Protein AF-A0A9D7S9I9-F1 (afdb_monomer)

pLDDT: mean 82.86, std 17.04, range [36.44, 97.44]

Organism: NCBI:txid2981993

Foldseek 3Di:
DDPPQPDDDPVLLVVVLVVVCVVCVVVLVVLLCVLLVVQVVVQVVVVVVPDDRALPLEPVSLLVSLLVQLLVLLQQLLLLCVDPVSVVVVVPPSHHPVSSLVSSLCCSLPVSSVVSSVVSLVSQVVVLVVCVVVDVDNYDRYDDDPVVSVVSSVVSSVVSVQLNVQCVVPVDPSSVVSVVVVVVVVVVVVVVVVVVCCVVCVVQDDDPDRPPPVPPPPPVPPPVPPPDPDDPPDDDPPVPPPPPPDDD

Radius of gyration: 25.91 Å; Cα contacts (8 Å, |Δi|>4): 138; chains: 1; bounding box: 58×52×80 Å

Secondary structure (DSSP, 8-state):
----SSS--HHHHHHHHHHHHHHHHHHHHHHHHHHHHHHHHHHHHHHHTT------SSHHHHHHHHHHHHHHHHHHTTGGGTSHHHHHHHHTSSS-HHHHHHHHHHIIIIIHHHHHHHHHHHHHHHHHHHHHHH-SS-PPPPP--HHHHHHHHHHHHHHHHHHHHHHHH--TTHHHHHHHHHHHHHHHHHHHHHHHHHHHTTTT--TTS----------TTSGGG-S---------TTSGGGSSS---

Solvent-accessible surface area (backbone atoms only — not comparable to full-atom values): 14778 Å² total; per-residue (Å²): 136,81,89,67,70,78,69,89,51,73,69,61,42,53,55,50,37,54,50,51,51,67,64,46,50,62,64,48,53,54,51,50,51,50,52,54,51,54,54,49,51,58,52,52,52,40,67,72,65,74,51,86,84,68,74,71,68,32,61,66,50,49,53,52,51,50,49,53,51,40,48,54,48,22,22,51,70,37,46,56,62,59,42,72,70,48,31,50,57,62,66,67,46,98,63,37,71,66,50,58,50,51,40,54,48,46,41,50,53,46,52,48,52,54,52,48,51,55,52,47,54,55,47,44,55,54,50,51,51,53,45,43,74,76,38,95,59,84,74,75,80,69,74,78,61,65,71,59,51,53,54,47,50,55,55,46,38,58,59,30,48,57,38,36,54,34,8,69,77,33,38,76,63,17,58,63,55,45,50,51,49,52,53,52,52,52,52,51,51,53,53,52,49,55,52,51,52,51,65,75,40,46,91,64,45,70,76,94,47,85,61,82,68,86,72,81,74,83,64,93,78,65,78,84,71,78,82,72,86,73,85,80,89,78,80,74,82,79,71,64,72,79,74,77,80,82,77,134

Structure (mmCIF, N/CA/C/O backbone):
data_AF-A0A9D7S9I9-F1
#
_entry.id   AF-A0A9D7S9I9-F1
#
loop_
_atom_site.group_PDB
_atom_site.id
_atom_site.type_symbol
_atom_site.label_atom_id
_atom_site.label_alt_id
_atom_site.label_comp_id
_atom_site.label_asym_id
_atom_site.label_entity_id
_atom_site.label_seq_id
_atom_site.pdbx_PDB_ins_code
_atom_site.Cartn_x
_atom_site.Cartn_y
_atom_site.Cartn_z
_atom_site.occupancy
_atom_site.B_iso_or_equiv
_atom_site.auth_seq_id
_atom_site.auth_comp_id
_atom_site.auth_asym_id
_atom_site.auth_atom_id
_atom_site.pdbx_PDB_model_num
ATOM 1 N N . MET A 1 1 ? -21.804 13.429 35.437 1.00 47.12 1 MET A N 1
ATOM 2 C CA . MET A 1 1 ? -20.836 12.975 34.413 1.00 47.12 1 MET A CA 1
ATOM 3 C C . MET A 1 1 ? -21.414 13.327 33.053 1.00 47.12 1 MET A C 1
ATOM 5 O O . MET A 1 1 ? -22.449 12.788 32.696 1.00 47.12 1 MET A O 1
ATOM 9 N N . SER A 1 2 ? -20.863 14.333 32.376 1.00 43.91 2 SER A N 1
ATOM 10 C CA . SER A 1 2 ? -21.437 14.883 31.144 1.00 43.91 2 SER A CA 1
ATOM 11 C C . SER A 1 2 ? -21.194 13.958 29.944 1.00 43.91 2 SER A C 1
ATOM 13 O O . SER A 1 2 ? -20.089 13.455 29.750 1.00 43.91 2 SER A O 1
ATOM 15 N N . ASN A 1 3 ? -22.237 13.762 29.130 1.00 47.53 3 ASN A N 1
ATOM 16 C CA . ASN A 1 3 ? -22.271 13.009 27.866 1.00 47.53 3 ASN A CA 1
ATOM 17 C C . ASN A 1 3 ? -21.388 13.646 26.764 1.00 47.53 3 ASN A C 1
ATOM 19 O O . ASN A 1 3 ? -21.868 14.035 25.703 1.00 47.53 3 ASN A O 1
ATOM 23 N N . GLN A 1 4 ? -20.082 13.791 26.995 1.00 56.62 4 GLN A N 1
ATOM 24 C CA . GLN A 1 4 ? -19.141 14.378 26.025 1.00 56.62 4 GLN A CA 1
ATOM 25 C C . GLN A 1 4 ? -18.550 13.361 25.028 1.00 56.62 4 GLN A C 1
ATOM 27 O O . GLN A 1 4 ? -17.741 13.733 24.175 1.00 56.62 4 GLN A O 1
ATOM 32 N N . SER A 1 5 ? -18.929 12.083 25.115 1.00 57.81 5 SER A N 1
ATOM 33 C CA . SER A 1 5 ? -18.314 10.989 24.348 1.00 57.81 5 SER A CA 1
ATOM 34 C C . SER A 1 5 ? -18.802 10.851 22.899 1.00 57.81 5 SER A C 1
ATOM 36 O O . SER A 1 5 ? -18.215 10.072 22.152 1.00 57.81 5 SER A O 1
ATOM 38 N N . ILE A 1 6 ? -19.829 11.601 22.477 1.00 67.19 6 ILE A N 1
ATOM 39 C CA . ILE A 1 6 ? -20.474 11.394 21.164 1.00 67.19 6 ILE A CA 1
ATOM 40 C C . ILE A 1 6 ? -20.114 12.485 20.139 1.00 67.19 6 ILE A C 1
ATOM 42 O O . ILE A 1 6 ? -20.072 12.215 18.942 1.00 67.19 6 ILE A O 1
ATOM 46 N N . ILE A 1 7 ? -19.801 13.709 20.575 1.00 83.25 7 ILE A N 1
ATOM 47 C CA . ILE A 1 7 ? -19.589 14.838 19.656 1.00 83.25 7 ILE A CA 1
ATOM 48 C C . ILE A 1 7 ? -18.151 14.824 19.137 1.00 83.25 7 ILE A C 1
ATOM 50 O O . ILE A 1 7 ? -17.215 14.863 19.935 1.00 83.25 7 ILE A O 1
ATOM 54 N N . PHE A 1 8 ? -17.980 14.796 17.813 1.00 84.75 8 PHE A N 1
ATOM 55 C CA . PHE A 1 8 ? -16.682 14.901 17.144 1.00 84.75 8 PHE A CA 1
ATOM 56 C C . PHE A 1 8 ? -15.995 16.237 17.461 1.00 84.75 8 PHE A C 1
ATOM 58 O O . PHE A 1 8 ? -16.616 17.299 17.392 1.00 84.75 8 PHE A O 1
ATOM 65 N N . SER A 1 9 ? -14.700 16.200 17.782 1.00 90.69 9 SER A N 1
ATOM 66 C CA . SER A 1 9 ? -13.894 17.399 18.018 1.00 90.69 9 SER A CA 1
ATOM 67 C C . SER A 1 9 ? -12.595 17.368 17.222 1.00 90.69 9 SER A C 1
ATOM 69 O O . SER A 1 9 ? -11.691 16.578 17.504 1.00 90.69 9 SER A O 1
ATOM 71 N N . SER A 1 10 ? -12.443 18.318 16.297 1.00 90.25 10 SER A N 1
ATOM 72 C CA . SER A 1 10 ? -11.248 18.439 15.451 1.00 90.25 10 SER A CA 1
ATOM 73 C C . SER A 1 10 ? -9.953 18.602 16.258 1.00 90.25 10 SER A C 1
ATOM 75 O O . SER A 1 10 ? -8.910 18.082 15.868 1.00 90.25 10 SER A O 1
ATOM 77 N N . LYS A 1 11 ? -10.005 19.274 17.420 1.00 91.88 11 LYS A N 1
ATOM 78 C CA . LYS A 1 11 ? -8.832 19.451 18.296 1.00 91.88 11 LYS A CA 1
ATOM 79 C C . LYS A 1 11 ? -8.346 18.114 18.865 1.00 91.88 11 LYS A C 1
ATOM 81 O O . LYS A 1 11 ? -7.154 17.821 18.790 1.00 91.88 11 LYS A O 1
ATOM 86 N N . ARG A 1 12 ? -9.259 17.286 19.395 1.00 90.69 12 ARG A N 1
ATOM 87 C CA . ARG A 1 12 ? -8.920 15.951 19.927 1.00 90.69 12 ARG A CA 1
ATOM 88 C C . ARG A 1 12 ? -8.429 15.028 18.819 1.00 90.69 12 ARG A C 1
ATOM 90 O O . ARG A 1 12 ? -7.424 14.347 19.004 1.00 90.69 12 ARG A O 1
ATOM 97 N N . PHE A 1 13 ? -9.091 15.068 17.662 1.00 93.12 13 PHE A N 1
ATOM 98 C CA . PHE A 1 13 ? -8.689 14.311 16.481 1.00 93.12 13 PHE A CA 1
ATOM 99 C C . PHE A 1 13 ? -7.245 14.623 16.061 1.00 93.12 13 PHE A C 1
ATOM 101 O O . PHE A 1 13 ? -6.453 13.702 15.890 1.00 93.12 13 PHE A O 1
ATOM 108 N N . MET A 1 14 ? -6.861 15.901 15.978 1.00 94.25 14 MET A N 1
ATOM 109 C CA . MET A 1 14 ? -5.503 16.289 15.576 1.00 94.25 14 MET A CA 1
ATOM 110 C C . MET A 1 14 ? -4.435 15.864 16.597 1.00 94.25 14 MET A C 1
ATOM 112 O O . MET A 1 14 ? -3.350 15.416 16.218 1.00 94.25 14 MET A O 1
ATOM 116 N N . ILE A 1 15 ? -4.737 15.956 17.899 1.00 94.12 15 ILE A N 1
ATOM 117 C CA . ILE A 1 15 ? -3.847 15.466 18.968 1.00 94.12 15 ILE A CA 1
ATOM 118 C C . ILE A 1 15 ? -3.655 13.950 18.844 1.00 94.12 15 ILE A C 1
ATOM 120 O O . ILE A 1 15 ? -2.529 13.455 18.941 1.00 94.12 15 ILE A O 1
ATOM 124 N N . LEU A 1 16 ? -4.742 13.220 18.590 1.00 93.56 16 LEU A N 1
ATOM 125 C CA . LEU A 1 16 ? -4.709 11.776 18.408 1.00 93.56 16 LEU A CA 1
ATOM 126 C C . LEU A 1 16 ? -3.917 11.399 17.149 1.00 93.56 16 LEU A C 1
ATOM 128 O O . LEU A 1 16 ? -3.037 10.547 17.225 1.00 93.56 16 LEU A O 1
ATOM 132 N N . LEU A 1 17 ? -4.132 12.091 16.030 1.00 94.56 17 LEU A N 1
ATOM 133 C CA . LEU A 1 17 ? -3.389 11.888 14.786 1.00 94.56 17 LEU A CA 1
ATOM 134 C C . LEU A 1 17 ? -1.881 12.113 14.992 1.00 94.56 17 LEU A C 1
ATOM 136 O O . LEU A 1 17 ? -1.071 11.268 14.612 1.00 94.56 17 LEU A O 1
ATOM 140 N N . LYS A 1 18 ? -1.480 13.192 15.679 1.00 95.56 18 LYS A N 1
ATOM 141 C CA . LYS A 1 18 ? -0.067 13.458 16.011 1.00 95.56 18 LYS A CA 1
ATOM 142 C C . LYS A 1 18 ? 0.552 12.344 16.861 1.00 95.56 18 LYS A C 1
ATOM 144 O O . LYS A 1 18 ? 1.720 11.993 16.671 1.00 95.56 18 LYS A O 1
ATOM 149 N N . ARG A 1 19 ? -0.214 11.788 17.804 1.00 93.62 19 ARG A N 1
ATOM 150 C CA . ARG A 1 19 ? 0.210 10.647 18.624 1.00 93.62 19 ARG A CA 1
ATOM 151 C C . ARG A 1 19 ? 0.448 9.406 17.761 1.00 93.62 19 ARG A C 1
ATOM 153 O O . ARG A 1 19 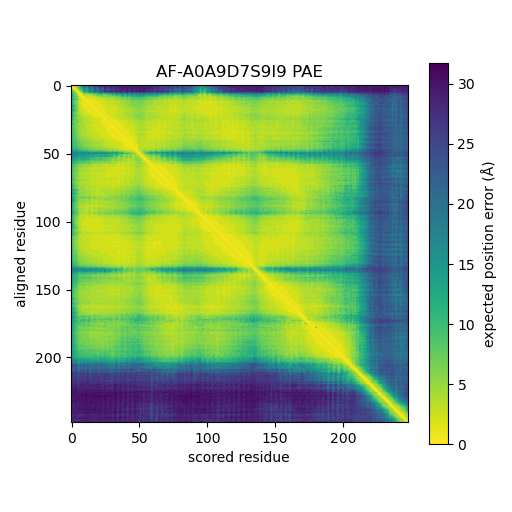? 1.504 8.792 17.884 1.00 93.62 19 ARG A O 1
ATOM 160 N N . GLU A 1 20 ? -0.490 9.075 16.877 1.00 92.94 20 GLU A N 1
ATOM 161 C CA . GLU A 1 20 ? -0.379 7.923 15.972 1.00 92.94 20 GLU A CA 1
ATOM 162 C C . GLU A 1 20 ? 0.812 8.070 15.006 1.00 92.94 20 GLU A C 1
ATOM 164 O O . GLU A 1 20 ? 1.580 7.124 14.846 1.00 92.94 20 GLU A O 1
ATOM 169 N N . ILE A 1 21 ? 1.054 9.263 14.443 1.00 94.31 21 ILE A N 1
ATOM 170 C CA . ILE A 1 21 ? 2.248 9.537 13.615 1.00 94.31 21 ILE A CA 1
ATOM 171 C C . ILE A 1 21 ? 3.531 9.268 14.405 1.00 94.31 21 ILE A C 1
ATOM 173 O O . ILE A 1 21 ? 4.459 8.621 13.916 1.00 94.31 21 ILE A O 1
ATOM 177 N N . ASN A 1 22 ? 3.595 9.753 15.646 1.00 94.12 22 ASN A N 1
ATOM 178 C CA . ASN A 1 22 ? 4.765 9.554 16.494 1.00 94.12 22 ASN A CA 1
ATOM 179 C C . ASN A 1 22 ? 5.019 8.084 16.826 1.00 94.12 22 ASN A C 1
ATOM 181 O O . ASN A 1 22 ? 6.178 7.707 17.005 1.00 94.12 22 ASN A O 1
ATOM 185 N N . HIS A 1 23 ? 3.967 7.274 16.896 1.00 90.75 23 HIS A N 1
ATOM 186 C CA . HIS A 1 23 ? 4.079 5.834 17.077 1.00 90.75 23 HIS A CA 1
ATOM 187 C C . HIS A 1 23 ? 4.509 5.134 15.775 1.00 90.75 23 HIS A C 1
ATOM 189 O O . HIS A 1 23 ? 5.391 4.278 15.791 1.00 90.75 23 HIS A O 1
ATOM 195 N N . ALA A 1 24 ? 3.963 5.557 14.630 1.00 91.00 24 ALA A N 1
ATOM 196 C CA . ALA A 1 24 ? 4.231 4.959 13.323 1.00 91.00 24 ALA A CA 1
ATOM 197 C C . ALA A 1 24 ? 5.627 5.279 12.756 1.00 91.00 24 ALA A C 1
ATOM 199 O O . ALA A 1 24 ? 6.170 4.474 12.004 1.00 91.00 24 ALA A O 1
ATOM 200 N N . LYS A 1 25 ? 6.250 6.410 13.120 1.00 92.62 25 LYS A N 1
ATOM 201 C CA . LYS A 1 25 ? 7.500 6.876 12.481 1.00 92.62 25 LYS A CA 1
ATOM 202 C C . LYS A 1 25 ? 8.667 5.884 12.552 1.00 92.62 25 LYS A C 1
ATOM 204 O O . LYS A 1 25 ? 9.382 5.720 11.574 1.00 92.62 25 LYS A O 1
ATOM 209 N N . ARG A 1 26 ? 8.876 5.217 13.694 1.00 92.38 26 ARG A N 1
ATOM 210 C CA . ARG A 1 26 ? 10.003 4.283 13.886 1.00 92.38 26 ARG A CA 1
ATOM 211 C C . ARG A 1 26 ? 9.876 3.030 13.016 1.00 92.38 26 ARG A C 1
ATOM 213 O O . ARG A 1 26 ? 10.782 2.804 12.218 1.00 92.38 26 ARG A O 1
ATOM 220 N N . PRO A 1 27 ? 8.787 2.239 13.115 1.00 91.06 27 PRO A N 1
ATOM 221 C CA . PRO A 1 27 ? 8.634 1.065 12.259 1.00 91.06 27 PRO A CA 1
ATOM 222 C C . PRO A 1 27 ? 8.613 1.453 10.779 1.00 91.06 27 PRO A C 1
ATOM 224 O O . PRO A 1 27 ? 9.096 0.702 9.937 1.00 91.06 27 PRO A O 1
ATOM 227 N N . PHE A 1 28 ? 8.099 2.640 10.460 1.00 91.38 28 PHE A N 1
ATOM 228 C CA . PHE A 1 28 ? 7.987 3.091 9.084 1.00 91.38 28 PHE A CA 1
ATOM 229 C C . PHE A 1 28 ? 9.346 3.425 8.461 1.00 91.38 28 PHE A C 1
ATOM 231 O O . PHE A 1 28 ? 9.599 3.056 7.318 1.00 91.38 28 PHE A O 1
ATOM 238 N N . LEU A 1 29 ? 10.265 4.022 9.226 1.00 92.94 29 LEU A N 1
ATOM 239 C CA . LEU A 1 29 ? 11.644 4.240 8.781 1.00 92.94 29 LEU A CA 1
ATOM 240 C C . LEU A 1 29 ? 12.382 2.923 8.507 1.00 92.94 29 LEU A C 1
ATOM 242 O O . LEU A 1 29 ? 13.083 2.822 7.502 1.00 92.94 29 LEU A O 1
ATOM 246 N N . TYR A 1 30 ? 12.198 1.902 9.351 1.00 94.19 30 TYR A N 1
ATOM 247 C CA . TYR A 1 30 ? 12.774 0.575 9.095 1.00 94.19 30 TYR A CA 1
ATOM 248 C C . TYR A 1 30 ? 12.195 -0.061 7.830 1.00 94.19 30 TYR A C 1
ATOM 250 O O . TYR A 1 30 ? 12.934 -0.652 7.047 1.00 94.19 30 TYR A O 1
ATOM 258 N N . ALA A 1 31 ? 10.891 0.102 7.602 1.00 92.69 31 ALA A N 1
ATOM 259 C CA . ALA A 1 31 ? 10.225 -0.417 6.416 1.00 92.69 31 ALA A CA 1
ATOM 260 C C . ALA A 1 31 ? 10.723 0.271 5.131 1.00 92.69 31 ALA A C 1
ATOM 262 O O . ALA A 1 31 ? 11.049 -0.413 4.162 1.00 92.69 31 ALA A O 1
ATOM 263 N N . ILE A 1 32 ? 10.862 1.603 5.138 1.00 93.69 32 ILE A N 1
ATOM 264 C CA . ILE A 1 32 ? 11.465 2.360 4.028 1.00 93.69 32 ILE A CA 1
ATOM 265 C C . ILE A 1 32 ? 12.899 1.887 3.767 1.00 93.69 32 ILE A C 1
ATOM 267 O O . ILE A 1 32 ? 13.243 1.585 2.625 1.00 93.69 32 ILE A O 1
ATOM 271 N N . GLY A 1 33 ? 13.722 1.789 4.816 1.00 94.94 33 GLY A N 1
ATOM 272 C CA . GLY A 1 33 ? 15.110 1.342 4.695 1.00 94.94 33 GLY A CA 1
ATOM 273 C C . GLY A 1 33 ? 15.224 -0.064 4.106 1.00 94.94 33 GLY A C 1
ATOM 274 O O . GLY A 1 33 ? 16.061 -0.296 3.239 1.00 94.94 33 GLY A O 1
ATOM 275 N N . GLY A 1 34 ? 14.341 -0.979 4.513 1.00 94.56 34 GLY A N 1
ATOM 276 C CA . GLY A 1 34 ? 14.272 -2.329 3.957 1.00 94.56 34 GLY A CA 1
ATOM 277 C C . GLY A 1 34 ? 13.917 -2.341 2.470 1.00 94.56 34 GLY A C 1
ATOM 278 O O . GLY A 1 34 ? 14.589 -3.011 1.689 1.00 94.56 34 GLY A O 1
ATOM 279 N N . VAL A 1 35 ? 12.907 -1.567 2.057 1.00 94.62 35 VAL A N 1
ATOM 280 C CA . VAL A 1 35 ? 12.494 -1.503 0.646 1.00 94.62 35 VAL A CA 1
ATOM 281 C C . VAL A 1 35 ? 13.578 -0.870 -0.226 1.00 94.62 35 VAL A C 1
ATOM 283 O O . VAL A 1 35 ? 13.944 -1.439 -1.252 1.00 94.62 35 VAL A O 1
ATOM 286 N N . PHE A 1 36 ? 14.140 0.268 0.184 1.00 95.31 36 PHE A N 1
ATOM 287 C CA . PHE A 1 36 ? 15.197 0.937 -0.581 1.00 95.31 36 PHE A CA 1
ATOM 288 C C . PHE A 1 36 ? 16.500 0.133 -0.602 1.00 95.31 36 PHE A C 1
ATOM 290 O O . PHE A 1 36 ? 17.178 0.107 -1.627 1.00 95.31 36 PHE A O 1
ATOM 297 N N . GLY A 1 37 ? 16.830 -0.565 0.487 1.00 94.44 37 GLY A N 1
ATOM 298 C CA . GLY A 1 37 ? 17.953 -1.501 0.526 1.00 94.44 37 GLY A CA 1
ATOM 299 C C . GLY A 1 37 ? 17.751 -2.698 -0.405 1.00 94.44 37 GLY A C 1
ATOM 300 O O . GLY A 1 37 ? 18.661 -3.077 -1.134 1.00 94.44 37 GLY A O 1
ATOM 301 N N . GLY A 1 38 ? 16.545 -3.268 -0.446 1.00 93.00 38 GLY A N 1
ATOM 302 C CA . GLY A 1 38 ? 16.220 -4.348 -1.381 1.00 93.00 38 GLY A CA 1
ATOM 303 C C . GLY A 1 38 ? 16.326 -3.908 -2.844 1.00 93.00 38 GLY A C 1
ATOM 304 O O . GLY A 1 38 ? 16.926 -4.606 -3.662 1.00 93.00 38 GLY A O 1
ATOM 305 N N . LEU A 1 39 ? 15.799 -2.723 -3.168 1.00 92.50 39 LEU A N 1
ATOM 306 C CA . LEU A 1 39 ? 15.878 -2.155 -4.516 1.00 92.50 39 LEU A CA 1
ATOM 307 C C . LEU A 1 39 ? 17.323 -1.839 -4.931 1.00 92.50 39 LEU A C 1
ATOM 309 O O . LEU A 1 39 ? 17.699 -2.129 -6.068 1.00 92.50 39 LEU A O 1
ATOM 313 N N . SER A 1 40 ? 18.150 -1.305 -4.024 1.00 92.00 40 SER A N 1
ATOM 314 C CA . SER A 1 40 ? 19.553 -1.002 -4.336 1.00 92.00 40 SER A CA 1
ATOM 315 C C . SER A 1 40 ? 20.367 -2.262 -4.616 1.00 92.00 40 SER A C 1
ATOM 317 O O . SER A 1 40 ? 21.158 -2.266 -5.558 1.00 92.00 40 SER A O 1
ATOM 319 N N . ILE A 1 41 ? 20.141 -3.347 -3.865 1.00 92.25 41 ILE A N 1
ATOM 320 C CA . ILE A 1 41 ? 20.780 -4.647 -4.121 1.00 92.25 41 ILE A CA 1
ATOM 321 C C . ILE A 1 41 ? 20.440 -5.137 -5.532 1.00 92.25 41 ILE A C 1
ATOM 323 O O . ILE A 1 41 ? 21.338 -5.565 -6.255 1.00 92.25 41 ILE A O 1
ATOM 327 N N . GLY A 1 42 ? 19.176 -5.022 -5.954 1.00 88.50 42 GLY A N 1
ATOM 328 C CA . GLY A 1 42 ? 18.751 -5.407 -7.303 1.00 88.50 42 GLY A CA 1
ATOM 329 C C . GLY A 1 42 ? 19.535 -4.687 -8.405 1.00 88.50 42 GLY A C 1
ATOM 330 O O . GLY A 1 42 ? 19.993 -5.324 -9.353 1.00 88.50 42 GLY A O 1
ATOM 331 N N . VAL A 1 43 ? 19.763 -3.379 -8.252 1.00 87.25 43 VAL A N 1
ATOM 332 C CA . VAL A 1 43 ? 20.557 -2.597 -9.216 1.00 87.25 43 VAL A CA 1
ATOM 333 C C . VAL A 1 43 ? 22.045 -2.943 -9.144 1.00 87.25 43 VAL A C 1
ATOM 335 O O . VAL A 1 43 ? 22.696 -3.063 -10.181 1.00 87.25 43 VAL A O 1
ATOM 338 N N . LEU A 1 44 ? 22.594 -3.151 -7.944 1.00 86.94 44 LEU A N 1
ATOM 339 C CA . LEU A 1 44 ? 23.993 -3.559 -7.778 1.00 86.94 44 LEU A CA 1
ATOM 340 C C . LEU A 1 44 ? 24.277 -4.893 -8.474 1.00 86.94 44 LEU A C 1
ATOM 342 O O . LEU A 1 44 ? 25.284 -5.017 -9.166 1.00 86.94 44 LEU A O 1
ATOM 346 N N . VAL A 1 45 ? 23.373 -5.868 -8.371 1.00 89.81 45 VAL A N 1
ATOM 347 C CA . VAL A 1 45 ? 23.504 -7.148 -9.086 1.00 89.81 45 VAL A CA 1
ATOM 348 C C . VAL A 1 45 ? 23.551 -6.934 -10.604 1.00 89.81 45 VAL A C 1
ATOM 350 O O . VAL A 1 45 ? 24.373 -7.553 -11.279 1.00 89.81 45 VAL A O 1
ATOM 353 N N . GLN A 1 46 ? 22.743 -6.019 -11.150 1.00 87.50 46 GLN A N 1
ATOM 354 C CA . GLN A 1 46 ? 22.778 -5.691 -12.584 1.00 87.50 46 GLN A CA 1
ATOM 355 C C . GLN A 1 46 ? 24.084 -5.014 -13.006 1.00 87.50 46 GLN A C 1
ATOM 357 O O . GLN A 1 46 ? 24.596 -5.297 -14.088 1.00 87.50 46 GLN A O 1
ATOM 362 N N . LEU A 1 47 ? 24.658 -4.174 -12.138 1.00 85.12 47 LEU A N 1
ATOM 363 C CA . LEU A 1 47 ? 25.972 -3.566 -12.361 1.00 85.12 47 LEU A CA 1
ATOM 364 C C . LEU A 1 47 ? 27.077 -4.620 -12.490 1.00 85.12 47 LEU A C 1
ATOM 366 O O . LEU A 1 47 ? 27.915 -4.502 -13.384 1.00 85.12 47 LEU A O 1
ATOM 370 N N . PHE A 1 48 ? 27.052 -5.670 -11.665 1.00 86.56 48 PHE A N 1
ATOM 371 C CA . PHE A 1 48 ? 28.034 -6.759 -11.737 1.00 86.56 48 PHE A CA 1
ATOM 372 C C . PHE A 1 48 ? 27.770 -7.760 -12.866 1.00 86.56 48 PHE A C 1
ATOM 374 O O . PHE A 1 48 ? 28.714 -8.332 -13.405 1.00 86.56 48 PHE A O 1
ATOM 381 N N . SER A 1 49 ? 26.511 -7.961 -13.259 1.00 87.06 49 SER A N 1
ATOM 382 C CA . SER A 1 49 ? 26.131 -8.962 -14.266 1.00 87.06 49 SER A CA 1
ATOM 383 C C . SER A 1 49 ? 26.518 -8.592 -15.709 1.00 87.06 49 SER A C 1
ATOM 385 O O . SER A 1 49 ? 26.220 -9.360 -16.623 1.00 87.06 49 SER A O 1
ATOM 387 N N . ASN A 1 50 ? 27.136 -7.425 -15.938 1.00 76.12 50 ASN A N 1
ATOM 388 C CA . ASN A 1 50 ? 27.446 -6.853 -17.257 1.00 76.12 50 ASN A CA 1
ATOM 389 C C . ASN A 1 50 ? 26.268 -6.886 -18.256 1.00 76.12 50 ASN A C 1
ATOM 391 O O . ASN A 1 50 ? 26.460 -6.867 -19.471 1.00 76.12 50 ASN A O 1
ATOM 395 N N . SER A 1 51 ? 25.037 -6.932 -17.747 1.00 76.56 51 SER A N 1
ATOM 396 C CA . SER A 1 51 ? 23.837 -6.800 -18.555 1.00 76.56 51 SER A CA 1
ATOM 397 C C . SER A 1 51 ? 23.635 -5.332 -18.942 1.00 76.56 51 SER A C 1
ATOM 399 O O . SER A 1 51 ? 24.240 -4.408 -18.376 1.00 76.56 51 SER A O 1
ATOM 401 N N . ASN A 1 52 ? 22.792 -5.100 -19.950 1.00 79.62 52 ASN A N 1
ATOM 402 C CA . ASN A 1 52 ? 22.339 -3.750 -20.262 1.00 79.62 52 ASN A CA 1
ATOM 403 C C . ASN A 1 52 ? 21.646 -3.186 -19.021 1.00 79.62 52 ASN A C 1
ATOM 405 O O . ASN A 1 52 ? 20.655 -3.746 -18.554 1.00 79.62 52 ASN A O 1
ATOM 409 N N . LEU A 1 53 ? 22.199 -2.102 -18.471 1.00 76.56 53 LEU A N 1
ATOM 410 C CA . LEU A 1 53 ? 21.622 -1.470 -17.297 1.00 76.56 53 LEU A CA 1
ATOM 411 C C . LEU A 1 53 ? 20.309 -0.821 -17.702 1.00 76.56 53 LEU A C 1
ATOM 413 O O . LEU A 1 53 ? 20.294 0.164 -18.439 1.00 76.56 53 LEU A O 1
ATOM 417 N N . HIS A 1 54 ? 19.217 -1.378 -17.205 1.00 79.56 54 HIS A N 1
ATOM 418 C CA . HIS A 1 54 ? 17.919 -0.742 -17.266 1.00 79.56 54 HIS A CA 1
ATOM 419 C C . HIS A 1 54 ? 17.645 -0.081 -15.918 1.00 79.56 54 HIS A C 1
ATOM 421 O O . HIS A 1 54 ? 17.962 -0.642 -14.869 1.00 79.56 54 HIS A O 1
ATOM 427 N N . ASN A 1 55 ? 17.041 1.106 -15.920 1.00 80.25 55 ASN A N 1
ATOM 428 C CA . ASN A 1 55 ? 16.644 1.739 -14.671 1.00 80.25 55 ASN A CA 1
ATOM 429 C C . ASN A 1 55 ? 15.478 0.947 -14.051 1.00 80.25 55 ASN A C 1
ATOM 431 O O . ASN A 1 55 ? 14.329 1.089 -14.465 1.00 80.25 55 ASN A O 1
ATOM 435 N N . THR A 1 56 ? 15.767 0.079 -13.080 1.00 83.81 56 THR A N 1
ATOM 436 C CA . THR A 1 56 ? 14.734 -0.674 -12.348 1.00 83.81 56 THR A CA 1
ATOM 437 C C . THR A 1 56 ? 13.993 0.167 -11.316 1.00 83.81 56 THR A C 1
ATOM 439 O O . THR A 1 56 ? 12.986 -0.282 -10.768 1.00 83.81 56 THR A O 1
ATOM 442 N N . ILE A 1 57 ? 14.470 1.379 -11.025 1.00 87.94 57 ILE A N 1
ATOM 443 C CA . ILE A 1 57 ? 13.820 2.327 -10.116 1.00 87.94 57 ILE A CA 1
ATOM 444 C C . ILE A 1 57 ? 12.876 3.201 -10.948 1.00 87.94 57 ILE A C 1
ATOM 446 O O . ILE A 1 57 ? 13.078 4.403 -11.124 1.00 87.94 57 ILE A O 1
ATOM 450 N N . ASN A 1 58 ? 11.872 2.546 -11.525 1.00 90.69 58 ASN A N 1
ATOM 451 C CA . ASN A 1 58 ? 10.874 3.116 -12.415 1.00 90.69 58 ASN A CA 1
ATOM 452 C C . ASN A 1 58 ? 9.497 3.223 -11.729 1.00 90.69 58 ASN A C 1
ATOM 454 O O . ASN A 1 58 ? 9.324 2.909 -10.550 1.00 90.69 58 ASN A O 1
ATOM 458 N N . ILE A 1 59 ? 8.492 3.674 -12.483 1.00 91.06 59 ILE A N 1
ATOM 459 C CA . ILE A 1 59 ? 7.114 3.780 -11.990 1.00 91.06 59 ILE A CA 1
ATOM 460 C C . ILE A 1 59 ? 6.550 2.425 -11.534 1.00 91.06 59 ILE A C 1
ATOM 462 O O . ILE A 1 59 ? 5.842 2.378 -10.532 1.00 91.06 59 ILE A O 1
ATOM 466 N N . ASP A 1 60 ? 6.909 1.321 -12.194 1.00 91.06 60 ASP A N 1
ATOM 467 C CA . ASP A 1 60 ? 6.393 -0.008 -11.850 1.00 91.06 60 ASP A CA 1
ATOM 468 C C . ASP A 1 60 ? 6.887 -0.464 -10.477 1.00 91.06 60 ASP A C 1
ATOM 470 O O . ASP A 1 60 ? 6.104 -0.947 -9.654 1.00 91.06 60 ASP A O 1
ATOM 474 N N . SER A 1 61 ? 8.176 -0.264 -10.179 1.00 92.81 61 SER A N 1
ATOM 475 C CA . SER A 1 61 ? 8.704 -0.607 -8.858 1.00 92.81 61 SER A CA 1
ATOM 476 C C . SER A 1 61 ? 8.221 0.355 -7.768 1.00 92.81 61 SER A C 1
ATOM 478 O O . SER A 1 61 ? 8.030 -0.082 -6.628 1.00 92.81 61 SER A O 1
ATOM 480 N N . LEU A 1 62 ? 7.919 1.620 -8.092 1.00 94.00 62 LEU A N 1
ATOM 481 C CA . LEU A 1 62 ? 7.189 2.526 -7.192 1.00 94.00 62 LEU A CA 1
ATOM 482 C C . LEU A 1 62 ? 5.795 1.974 -6.876 1.00 94.00 62 LEU A C 1
ATOM 484 O O . LEU A 1 62 ? 5.444 1.824 -5.707 1.00 94.00 62 LEU A O 1
ATOM 488 N N . VAL A 1 63 ? 5.012 1.641 -7.901 1.00 93.88 63 VAL A N 1
ATOM 489 C CA . VAL A 1 63 ? 3.643 1.125 -7.766 1.00 93.88 63 VAL A CA 1
ATOM 490 C C . VAL A 1 63 ? 3.626 -0.148 -6.922 1.00 93.88 63 VAL A C 1
ATOM 492 O O . VAL A 1 63 ? 2.885 -0.231 -5.941 1.00 93.88 63 VAL A O 1
ATOM 495 N N . MET A 1 64 ? 4.501 -1.106 -7.231 1.00 92.88 64 MET A N 1
ATOM 496 C CA . MET A 1 64 ? 4.600 -2.363 -6.488 1.00 92.88 64 MET A CA 1
ATOM 497 C C . MET A 1 64 ? 5.031 -2.151 -5.034 1.00 92.88 64 MET A C 1
ATOM 499 O O . MET A 1 64 ? 4.423 -2.714 -4.121 1.00 92.88 64 MET A O 1
ATOM 503 N N . SER A 1 65 ? 6.048 -1.320 -4.790 1.00 94.31 65 SER A N 1
ATOM 504 C CA . SER A 1 65 ? 6.536 -1.068 -3.429 1.00 94.31 65 SER A CA 1
ATOM 505 C C . SER A 1 65 ? 5.507 -0.342 -2.561 1.00 94.31 65 SER A C 1
ATOM 507 O O . SER A 1 65 ? 5.285 -0.744 -1.416 1.00 94.31 65 SER A O 1
ATOM 509 N N . VAL A 1 66 ? 4.822 0.667 -3.106 1.00 94.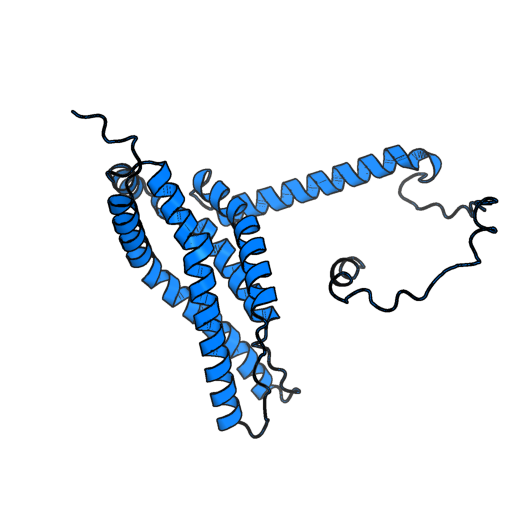75 66 VAL A N 1
ATOM 510 C CA . VAL A 1 66 ? 3.738 1.382 -2.418 1.00 94.75 66 VAL A CA 1
ATOM 511 C C . VAL A 1 66 ? 2.553 0.450 -2.153 1.00 94.75 66 VAL A C 1
ATOM 513 O O . VAL A 1 66 ? 1.981 0.499 -1.062 1.00 94.75 66 VAL A O 1
ATOM 516 N N . ALA A 1 67 ? 2.194 -0.421 -3.103 1.00 93.12 67 ALA A N 1
ATOM 517 C CA . ALA A 1 67 ? 1.109 -1.385 -2.926 1.00 93.12 67 ALA A CA 1
ATOM 518 C C . ALA A 1 67 ? 1.399 -2.361 -1.777 1.00 93.12 67 ALA A C 1
ATOM 520 O O . ALA A 1 67 ? 0.586 -2.495 -0.858 1.00 93.12 67 ALA A O 1
ATOM 521 N N . ILE A 1 68 ? 2.582 -2.984 -1.785 1.00 92.31 68 ILE A N 1
ATOM 522 C CA . ILE A 1 68 ? 3.015 -3.919 -0.736 1.00 92.31 68 ILE A CA 1
ATOM 523 C C . ILE A 1 68 ? 3.061 -3.208 0.620 1.00 92.31 68 ILE A C 1
ATOM 525 O O . ILE A 1 68 ? 2.488 -3.700 1.596 1.00 92.31 68 ILE A O 1
ATOM 529 N N . MET A 1 69 ? 3.683 -2.026 0.678 1.00 93.12 69 MET A N 1
ATOM 530 C CA . MET A 1 69 ? 3.762 -1.229 1.903 1.00 93.12 69 MET A CA 1
ATOM 531 C C . MET A 1 69 ? 2.368 -0.897 2.437 1.00 93.12 69 MET A C 1
ATOM 533 O O . MET A 1 69 ? 2.093 -1.081 3.621 1.00 93.12 69 MET A O 1
ATOM 537 N N . GLY A 1 70 ? 1.470 -0.461 1.558 1.00 92.38 70 GLY A N 1
ATOM 538 C CA . GLY A 1 70 ? 0.099 -0.108 1.892 1.00 92.38 70 GLY A CA 1
ATOM 539 C C . GLY A 1 70 ? -0.703 -1.263 2.489 1.00 92.38 70 GLY A C 1
ATOM 540 O O . GLY A 1 70 ? -1.364 -1.095 3.515 1.00 92.38 70 GLY A O 1
ATOM 541 N N . ILE A 1 71 ? -0.615 -2.449 1.883 1.00 91.50 71 ILE A N 1
ATOM 542 C CA . ILE A 1 71 ? -1.301 -3.660 2.359 1.00 91.50 71 ILE A CA 1
ATOM 543 C C . ILE A 1 71 ? -0.769 -4.085 3.733 1.00 91.50 71 ILE A C 1
ATOM 545 O O . ILE A 1 71 ? -1.553 -4.351 4.655 1.00 91.50 71 ILE A O 1
ATOM 549 N N . ILE A 1 72 ? 0.558 -4.115 3.893 1.00 91.56 72 ILE A N 1
ATOM 550 C CA . ILE A 1 72 ? 1.207 -4.473 5.160 1.00 91.56 72 ILE A CA 1
ATOM 551 C C . ILE A 1 72 ? 0.796 -3.482 6.254 1.00 91.56 72 ILE A C 1
ATOM 553 O O . ILE A 1 72 ? 0.362 -3.895 7.332 1.00 91.56 72 ILE A O 1
ATOM 557 N N . TRP A 1 73 ? 0.855 -2.179 5.972 1.00 92.94 73 TRP A N 1
ATOM 558 C CA . TRP A 1 73 ? 0.541 -1.152 6.964 1.00 92.94 73 TRP A CA 1
ATOM 559 C C . TRP A 1 73 ? -0.929 -1.151 7.374 1.00 92.94 73 TRP A C 1
ATOM 561 O O . TRP A 1 73 ? -1.254 -1.075 8.564 1.00 92.94 73 TRP A O 1
ATOM 571 N N . SER A 1 74 ? -1.825 -1.308 6.400 1.00 92.38 74 SER A N 1
ATOM 572 C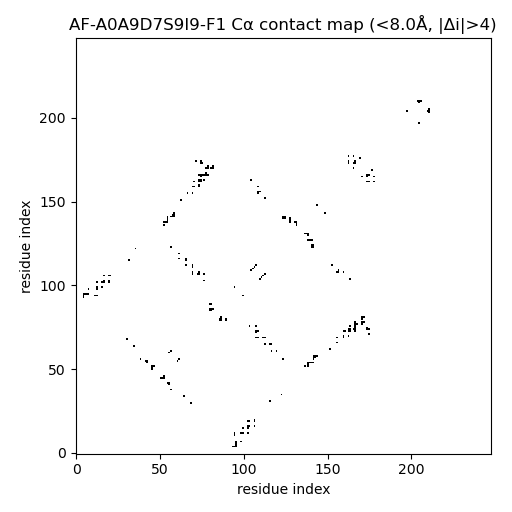 CA . SER A 1 74 ? -3.262 -1.439 6.646 1.00 92.38 74 SER A CA 1
ATOM 573 C C . SER A 1 74 ? -3.576 -2.612 7.578 1.00 92.38 74 SER A C 1
ATOM 575 O O . SER A 1 74 ? -4.377 -2.501 8.511 1.00 92.38 74 SER A O 1
ATOM 577 N N . SER A 1 75 ? -2.838 -3.707 7.430 1.00 90.31 75 SER A N 1
ATOM 578 C CA . SER A 1 75 ? -3.046 -4.904 8.238 1.00 90.31 75 SER A CA 1
ATOM 579 C C . SER A 1 75 ? -2.469 -4.816 9.658 1.00 90.31 75 SER A C 1
ATOM 581 O O . SER A 1 75 ? -2.969 -5.479 10.565 1.00 90.31 75 SER A O 1
ATOM 583 N N . ILE A 1 76 ? -1.432 -4.000 9.880 1.00 90.75 76 ILE A N 1
ATOM 584 C CA . ILE A 1 76 ? -0.787 -3.818 11.198 1.00 90.75 76 ILE A CA 1
ATOM 585 C C . ILE A 1 76 ? -1.441 -2.678 12.004 1.00 90.75 76 ILE A C 1
ATOM 587 O O . ILE A 1 76 ? -1.188 -2.522 13.202 1.00 90.75 76 ILE A O 1
ATOM 591 N N . SER A 1 77 ? -2.342 -1.910 11.387 1.00 91.06 77 SER A N 1
ATOM 592 C CA . SER A 1 77 ? -2.942 -0.698 11.964 1.00 91.06 77 SER A CA 1
ATOM 593 C C . SER A 1 77 ? -3.611 -0.902 13.326 1.00 91.06 77 SER A C 1
ATOM 595 O O . SER A 1 77 ? -3.557 -0.009 14.175 1.00 91.06 77 SER A O 1
ATOM 597 N N . PHE A 1 78 ? -4.182 -2.087 13.564 1.00 91.25 78 PHE A N 1
ATOM 598 C CA . PHE A 1 78 ? -4.839 -2.465 14.821 1.00 91.25 78 PHE A CA 1
ATOM 599 C C . PHE A 1 78 ? -4.071 -3.521 15.630 1.00 91.25 78 PHE A C 1
ATOM 601 O O . PHE A 1 78 ? -4.648 -4.207 16.475 1.00 91.25 78 PHE A O 1
ATOM 608 N N . SER A 1 79 ? -2.755 -3.627 15.432 1.00 89.06 79 SER A N 1
ATOM 609 C CA . SER A 1 79 ? -1.896 -4.538 16.207 1.00 89.06 79 SER A CA 1
ATOM 610 C C . SER A 1 79 ? -1.931 -4.277 17.721 1.00 89.06 79 SER A C 1
ATOM 612 O O . SER A 1 79 ? -1.790 -5.207 18.511 1.00 89.06 79 SER A O 1
ATOM 614 N N . GLU A 1 80 ? -2.222 -3.045 18.146 1.00 88.88 80 GLU A N 1
ATOM 615 C CA . GLU A 1 80 ? -2.423 -2.685 19.559 1.00 88.88 80 GLU A CA 1
ATOM 616 C C . GLU A 1 80 ? -3.592 -3.439 20.219 1.00 88.88 80 GLU A C 1
ATOM 618 O O . GLU A 1 80 ? -3.587 -3.638 21.433 1.00 88.88 80 GLU A O 1
ATOM 623 N N . LEU A 1 81 ? -4.585 -3.891 19.442 1.00 90.06 81 LEU A N 1
ATOM 624 C CA . LEU A 1 81 ? -5.740 -4.631 19.963 1.00 90.06 81 LEU A CA 1
ATOM 625 C C . LEU A 1 81 ? -5.433 -6.107 20.248 1.00 90.06 81 LEU A C 1
ATOM 627 O O . LEU A 1 81 ? -6.272 -6.794 20.833 1.00 90.06 81 LEU A O 1
ATOM 631 N N . ILE A 1 82 ? -4.257 -6.596 19.842 1.00 90.62 82 ILE A N 1
ATOM 632 C CA . ILE A 1 82 ? -3.841 -7.988 20.047 1.00 90.62 82 ILE A CA 1
ATOM 633 C C . ILE A 1 82 ? -3.558 -8.250 21.532 1.00 90.62 82 ILE A C 1
ATOM 635 O O . ILE A 1 82 ? -3.980 -9.275 22.065 1.00 90.62 82 ILE A O 1
ATOM 639 N N . ASN A 1 83 ? -2.866 -7.326 22.205 1.00 92.25 83 ASN A N 1
ATOM 640 C CA . ASN A 1 83 ? -2.455 -7.498 23.597 1.00 92.25 83 ASN A CA 1
ATOM 641 C C . ASN A 1 83 ? -3.510 -6.931 24.557 1.00 92.25 83 ASN A C 1
ATOM 643 O O . ASN A 1 83 ? -3.928 -5.785 24.381 1.00 92.25 83 ASN A O 1
ATOM 647 N N . PRO A 1 84 ? -3.907 -7.656 25.620 1.00 90.31 84 PRO A N 1
ATOM 648 C CA . PRO A 1 84 ? -4.955 -7.196 26.533 1.00 90.31 84 PRO A CA 1
ATOM 649 C C . PRO A 1 84 ? -4.582 -5.891 27.256 1.00 90.31 84 PRO A C 1
ATOM 651 O O . PRO A 1 84 ? -5.430 -5.012 27.397 1.00 90.31 84 PRO A O 1
ATOM 654 N N . ALA A 1 85 ? -3.310 -5.720 27.636 1.00 92.00 85 ALA A N 1
ATOM 655 C CA . ALA A 1 85 ? -2.818 -4.500 28.278 1.00 92.00 85 ALA A CA 1
ATOM 656 C C . ALA A 1 85 ? -2.886 -3.279 27.339 1.00 92.00 85 ALA A C 1
ATOM 658 O O . ALA A 1 85 ? -3.454 -2.245 27.691 1.00 92.00 85 ALA A O 1
ATOM 659 N N 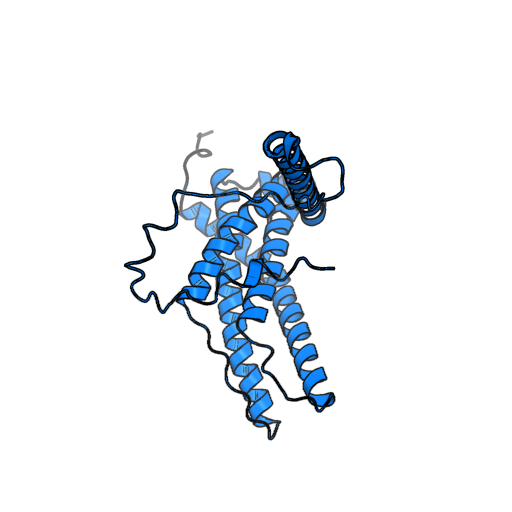. SER A 1 86 ? -2.375 -3.413 26.109 1.00 89.88 86 SER A N 1
ATOM 660 C CA . SER A 1 86 ? -2.432 -2.357 25.087 1.00 89.88 86 SER A CA 1
ATOM 661 C C . SER A 1 86 ? -3.870 -2.048 24.669 1.00 89.88 86 SER A C 1
ATOM 663 O O . SER A 1 86 ? -4.222 -0.887 24.477 1.00 89.88 86 SER A O 1
ATOM 665 N N . LYS A 1 87 ? -4.737 -3.064 24.616 1.00 91.06 87 LYS A N 1
ATOM 666 C CA . LYS A 1 87 ? -6.168 -2.908 24.344 1.00 91.06 87 LYS A CA 1
ATOM 667 C C . LYS A 1 87 ? -6.863 -2.067 25.414 1.00 91.06 87 LYS A C 1
ATOM 669 O O . LYS A 1 87 ? -7.631 -1.176 25.064 1.00 91.06 87 LYS A O 1
ATOM 674 N N . GLN A 1 88 ? -6.590 -2.303 26.699 1.00 92.69 88 GLN A N 1
ATOM 675 C CA . GLN A 1 88 ? -7.144 -1.478 27.780 1.00 92.69 88 GLN A CA 1
ATOM 676 C C . GLN A 1 88 ? -6.681 -0.023 27.669 1.00 92.69 88 GLN A C 1
ATOM 678 O O . GLN A 1 88 ? -7.509 0.884 27.746 1.00 92.69 88 GLN A O 1
ATOM 683 N N . GLN A 1 89 ? -5.394 0.206 27.391 1.00 92.00 89 GLN A N 1
ATOM 684 C CA . GLN A 1 89 ? -4.866 1.552 27.147 1.00 92.00 89 GLN A CA 1
ATOM 685 C C . GLN A 1 89 ? -5.533 2.216 25.934 1.00 92.00 89 GLN A C 1
ATOM 687 O O . GLN A 1 89 ? -5.910 3.385 26.007 1.00 92.00 89 GLN A O 1
ATOM 692 N N . TYR A 1 90 ? -5.735 1.470 24.843 1.00 89.94 90 TYR A N 1
ATOM 693 C CA . TYR A 1 90 ? -6.389 1.957 23.629 1.00 89.94 90 TYR A CA 1
ATOM 694 C C . TYR A 1 90 ? -7.865 2.336 23.862 1.00 89.94 90 TYR A C 1
ATOM 696 O O . TYR A 1 90 ? -8.366 3.348 23.353 1.00 89.94 90 TYR A O 1
ATOM 704 N N . LEU A 1 91 ? -8.578 1.547 24.664 1.00 88.69 91 LEU A N 1
ATOM 705 C CA . LEU A 1 91 ? -9.970 1.814 25.028 1.00 88.69 91 LEU A CA 1
ATOM 706 C C . LEU A 1 91 ? -10.097 2.982 26.013 1.00 88.69 91 LEU A C 1
ATOM 708 O O . LEU A 1 91 ? -11.023 3.774 25.866 1.00 88.69 91 LEU A O 1
ATOM 712 N N . ALA A 1 92 ? -9.134 3.148 26.923 1.00 91.19 92 ALA A N 1
ATOM 713 C CA . ALA A 1 92 ? -9.101 4.234 27.904 1.00 91.19 92 ALA A CA 1
ATOM 714 C C . ALA A 1 92 ? -8.835 5.624 27.298 1.00 91.19 92 ALA A C 1
ATOM 716 O O . ALA A 1 92 ? -8.994 6.633 27.985 1.00 91.19 92 ALA A O 1
ATOM 717 N N . LEU A 1 93 ? -8.446 5.712 26.019 1.00 89.69 93 LEU A N 1
ATOM 718 C CA . LEU A 1 93 ? -8.285 7.008 25.365 1.00 89.69 93 LEU A CA 1
ATOM 719 C C . LEU A 1 93 ? -9.610 7.776 25.301 1.00 89.69 93 LEU A C 1
ATOM 721 O O . LEU A 1 93 ? -10.574 7.227 24.751 1.00 89.69 93 LEU A O 1
ATOM 725 N N . PRO A 1 94 ? -9.631 9.050 25.749 1.00 87.06 94 PRO A N 1
ATOM 726 C CA . PRO A 1 94 ? -10.811 9.912 25.760 1.00 87.06 94 PRO A CA 1
ATOM 727 C C . PRO A 1 94 ? -11.103 10.461 24.354 1.00 87.06 94 PRO A C 1
ATOM 729 O O . PRO A 1 94 ? -11.048 11.664 24.101 1.00 87.06 94 PRO A O 1
ATOM 732 N N . ALA A 1 95 ? -11.370 9.556 23.417 1.00 87.62 95 ALA A N 1
ATOM 733 C CA . ALA A 1 95 ? -11.733 9.851 22.039 1.00 87.62 95 ALA A CA 1
ATOM 734 C C . ALA A 1 95 ? -12.887 8.946 21.611 1.00 87.62 95 ALA A C 1
ATOM 736 O O . ALA A 1 95 ? -12.989 7.797 22.059 1.00 87.62 95 ALA A O 1
ATOM 737 N N . SER A 1 96 ? -13.737 9.463 20.729 1.00 89.56 96 SER A N 1
ATOM 738 C CA . SER A 1 96 ? -14.834 8.681 20.159 1.00 89.56 96 SER A CA 1
ATOM 739 C C . SER A 1 96 ? -14.288 7.523 19.312 1.00 89.56 96 SER A C 1
ATOM 741 O O . SER A 1 96 ? -13.192 7.604 18.751 1.00 89.56 96 SER A O 1
ATOM 743 N N . THR A 1 97 ? -15.047 6.433 19.195 1.00 89.25 97 THR A N 1
ATOM 744 C CA . THR A 1 97 ? -14.689 5.289 18.338 1.00 89.25 97 THR A CA 1
ATOM 745 C C . THR A 1 97 ? -14.497 5.716 16.883 1.00 89.25 97 THR A C 1
ATOM 747 O O . THR A 1 97 ? -13.553 5.269 16.235 1.00 89.25 97 THR A O 1
ATOM 750 N N . LEU A 1 98 ? -15.325 6.647 16.399 1.00 89.12 98 LEU A N 1
ATOM 751 C CA . LEU A 1 98 ? -15.224 7.199 15.048 1.00 89.12 98 LEU A CA 1
ATOM 752 C C . LEU A 1 98 ? -13.927 7.993 14.847 1.00 89.12 98 LEU A C 1
ATOM 754 O O . LEU A 1 98 ? -13.238 7.794 13.852 1.00 89.12 98 LEU A O 1
ATOM 758 N N . GLU A 1 99 ? -13.552 8.837 15.815 1.00 91.31 99 GLU A N 1
ATOM 759 C CA . GLU A 1 99 ? -12.299 9.610 15.776 1.00 91.31 99 GLU A CA 1
ATOM 760 C C . GLU A 1 99 ? -11.079 8.680 15.703 1.00 91.31 99 GLU A C 1
ATOM 762 O O . GLU A 1 99 ? -10.167 8.927 14.914 1.00 91.31 99 GLU A O 1
ATOM 767 N N . LYS A 1 100 ? -11.094 7.590 16.483 1.00 91.94 100 LYS A N 1
ATOM 768 C CA . LYS A 1 100 ? -10.035 6.568 16.531 1.00 91.94 100 LYS A CA 1
ATOM 769 C C . LYS A 1 100 ? -9.890 5.789 15.218 1.00 91.94 100 LYS A C 1
ATOM 771 O O . LYS A 1 100 ? -8.772 5.477 14.804 1.00 91.94 100 LYS A O 1
ATOM 776 N N . ILE A 1 101 ? -11.007 5.451 14.573 1.00 92.25 101 ILE A N 1
ATOM 777 C CA . ILE A 1 101 ? -11.004 4.737 13.288 1.00 92.25 101 ILE A CA 1
ATOM 778 C C . ILE A 1 101 ? -10.535 5.676 12.175 1.00 92.25 101 ILE A C 1
ATOM 780 O O . ILE A 1 101 ? -9.631 5.327 11.416 1.00 92.25 101 ILE A O 1
ATOM 784 N N . LEU A 1 102 ? -11.098 6.884 12.112 1.00 92.38 102 LEU A N 1
ATOM 785 C CA . LEU A 1 102 ? -10.810 7.856 11.059 1.00 92.38 102 LEU A CA 1
ATOM 786 C C . LEU A 1 102 ? -9.355 8.338 11.115 1.00 92.38 102 LEU A C 1
ATOM 788 O O . LEU A 1 102 ? -8.733 8.537 10.074 1.00 92.38 102 LEU A O 1
ATOM 792 N N . SER A 1 103 ? -8.771 8.452 12.312 1.00 93.62 103 SER A N 1
ATOM 793 C CA . SER A 1 103 ? -7.362 8.823 12.463 1.00 93.62 103 SER A CA 1
ATOM 794 C C . SER A 1 103 ? -6.427 7.748 11.919 1.00 93.62 103 SER A C 1
ATOM 796 O O . SER A 1 103 ? -5.477 8.071 11.207 1.00 93.62 103 SER A O 1
ATOM 798 N N . LYS A 1 104 ? -6.694 6.468 12.222 1.00 93.38 104 LYS A N 1
ATOM 799 C CA . LYS A 1 104 ? -5.884 5.357 11.709 1.00 93.38 104 LYS A CA 1
ATOM 800 C C . LYS A 1 104 ? -6.065 5.217 10.199 1.00 93.38 104 LYS A C 1
ATOM 802 O O . LYS A 1 104 ? -5.071 5.098 9.489 1.00 93.38 104 LYS A O 1
ATOM 807 N N . TRP A 1 105 ? -7.297 5.327 9.703 1.00 93.81 105 TRP A N 1
ATOM 808 C CA . TRP A 1 105 ? -7.580 5.286 8.268 1.00 93.81 105 TRP A CA 1
ATOM 809 C C . TRP A 1 105 ? -6.871 6.412 7.502 1.00 93.81 105 TRP A C 1
ATOM 811 O O . TRP A 1 105 ? -6.210 6.144 6.505 1.00 93.81 105 TRP A O 1
ATOM 821 N N . SER A 1 106 ? -6.921 7.654 7.996 1.00 93.44 106 SER A N 1
ATOM 822 C CA . SER A 1 106 ? -6.256 8.797 7.353 1.00 93.44 106 SER A CA 1
ATOM 823 C C . SER A 1 106 ? -4.732 8.621 7.286 1.00 93.44 106 SER A C 1
ATOM 825 O O . SER A 1 106 ? -4.113 8.915 6.261 1.00 93.44 106 SER A O 1
ATOM 827 N N . ILE A 1 107 ? -4.114 8.073 8.336 1.00 93.75 107 ILE A N 1
ATOM 828 C CA . ILE A 1 107 ? -2.668 7.809 8.344 1.00 93.75 107 ILE A CA 1
ATOM 829 C C . ILE A 1 107 ? -2.296 6.731 7.325 1.00 93.75 107 ILE A C 1
ATOM 831 O O . ILE A 1 107 ? -1.368 6.925 6.543 1.00 93.75 107 ILE A O 1
ATOM 835 N N . VAL A 1 108 ? -3.023 5.616 7.318 1.00 93.56 108 VAL A N 1
ATOM 836 C CA . VAL A 1 108 ? -2.738 4.459 6.455 1.00 93.56 108 VAL A CA 1
ATOM 837 C C . VAL A 1 108 ? -3.022 4.765 4.993 1.00 93.56 108 VAL A C 1
ATOM 839 O O . VAL A 1 108 ? -2.210 4.437 4.136 1.00 93.56 108 VAL A O 1
ATOM 842 N N . SER A 1 109 ? -4.165 5.392 4.717 1.00 92.12 109 SER A N 1
ATOM 843 C CA . SER A 1 109 ? -4.656 5.577 3.355 1.00 92.12 109 SER A CA 1
ATOM 844 C C . SER A 1 109 ? -4.076 6.796 2.654 1.00 92.12 109 SER A C 1
ATOM 846 O O . SER A 1 109 ? -4.048 6.814 1.427 1.00 92.12 109 SER A O 1
ATOM 848 N N . ILE A 1 110 ? -3.673 7.827 3.399 1.00 91.94 110 ILE A N 1
ATOM 849 C CA . ILE A 1 110 ? -3.281 9.114 2.815 1.00 91.94 110 ILE A CA 1
ATOM 850 C C . ILE A 1 110 ? -1.844 9.442 3.201 1.00 91.94 110 ILE A C 1
ATOM 852 O O . ILE A 1 110 ? -0.977 9.542 2.335 1.00 91.94 110 ILE A O 1
ATOM 856 N N . LEU A 1 111 ? -1.572 9.584 4.500 1.00 93.19 111 LEU A N 1
ATOM 857 C CA . LEU A 1 111 ? -0.294 10.122 4.969 1.00 93.19 111 LEU A CA 1
ATOM 858 C C . LEU A 1 111 ? 0.894 9.233 4.571 1.00 93.19 111 LEU A C 1
ATOM 860 O O . LEU A 1 111 ? 1.904 9.729 4.075 1.00 93.19 111 LEU A O 1
ATOM 864 N N . ILE A 1 112 ? 0.766 7.923 4.781 1.00 93.25 112 ILE A N 1
ATOM 865 C CA . ILE A 1 112 ? 1.840 6.956 4.543 1.00 93.25 112 ILE A CA 1
ATOM 866 C C . ILE A 1 112 ? 2.159 6.786 3.052 1.00 93.25 112 ILE A C 1
ATOM 868 O O . ILE A 1 112 ? 3.334 6.925 2.708 1.00 93.25 112 ILE A O 1
ATOM 872 N N . PRO A 1 113 ? 1.181 6.549 2.152 1.00 93.69 113 PRO A N 1
ATOM 873 C CA . PRO A 1 113 ? 1.445 6.455 0.720 1.00 93.69 113 PRO A CA 1
ATOM 874 C C . PRO A 1 113 ? 2.072 7.730 0.158 1.00 93.69 113 PRO A C 1
ATOM 876 O O . PRO A 1 113 ? 3.074 7.646 -0.547 1.00 93.69 113 PRO A O 1
ATOM 879 N N . ILE A 1 114 ? 1.545 8.908 0.517 1.00 93.69 114 ILE A N 1
ATOM 880 C CA . ILE A 1 114 ? 2.080 10.190 0.038 1.00 93.69 114 ILE A CA 1
ATOM 881 C C . ILE A 1 114 ? 3.528 10.368 0.492 1.00 93.69 114 ILE A C 1
ATOM 883 O O . ILE A 1 114 ? 4.398 10.662 -0.326 1.00 93.69 114 ILE A O 1
ATOM 887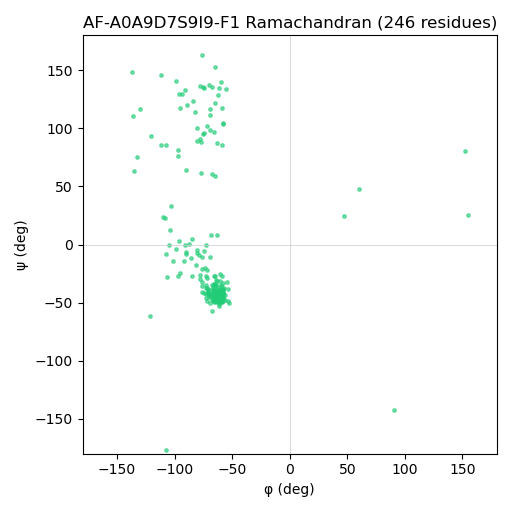 N N . PHE A 1 115 ? 3.807 10.158 1.781 1.00 94.88 115 PHE A N 1
ATOM 888 C CA . PHE A 1 115 ? 5.166 10.293 2.293 1.00 94.88 115 PHE A CA 1
ATOM 889 C C . PHE A 1 115 ? 6.120 9.286 1.637 1.00 94.88 115 PHE A C 1
ATOM 891 O O . PHE A 1 115 ? 7.228 9.654 1.251 1.00 94.88 115 PHE A O 1
ATOM 898 N N . PHE A 1 116 ? 5.693 8.032 1.464 1.00 95.69 116 PHE A N 1
ATOM 899 C CA . PHE A 1 116 ? 6.507 7.009 0.812 1.00 95.69 116 PHE A CA 1
ATOM 900 C C . PHE A 1 116 ? 6.825 7.373 -0.642 1.00 95.69 116 PHE A C 1
ATOM 902 O O . PHE A 1 116 ? 7.974 7.241 -1.053 1.00 95.69 116 PHE A O 1
ATOM 909 N N . ILE A 1 117 ? 5.849 7.879 -1.403 1.00 95.12 117 ILE A N 1
ATOM 910 C CA . ILE A 1 117 ? 6.044 8.324 -2.792 1.00 95.12 117 ILE A CA 1
ATOM 911 C C . ILE A 1 117 ? 7.069 9.457 -2.857 1.00 95.12 117 ILE A C 1
ATOM 913 O O . ILE A 1 117 ? 7.993 9.396 -3.664 1.00 95.12 117 ILE A O 1
ATOM 917 N N . VAL A 1 118 ? 6.961 10.458 -1.978 1.00 95.31 118 VAL A N 1
ATOM 918 C CA . VAL A 1 118 ? 7.936 11.559 -1.913 1.00 95.31 118 VAL A CA 1
ATOM 919 C C . VAL A 1 118 ? 9.340 11.028 -1.610 1.00 95.31 118 VAL A C 1
ATOM 921 O O . VAL A 1 118 ? 10.292 11.374 -2.311 1.00 95.31 118 VAL A O 1
ATOM 924 N N . CYS A 1 119 ? 9.480 10.146 -0.616 1.00 96.19 119 CYS A N 1
ATOM 925 C CA . CYS A 1 119 ? 10.762 9.513 -0.300 1.00 96.19 119 CYS A CA 1
ATOM 926 C C . CYS A 1 119 ? 11.307 8.679 -1.462 1.00 96.19 119 CYS A C 1
ATOM 928 O O . CYS A 1 119 ? 12.508 8.721 -1.716 1.00 96.19 119 CYS A O 1
ATOM 930 N N . TYR A 1 120 ? 10.448 7.943 -2.166 1.00 95.88 120 TYR A N 1
ATOM 931 C CA . TYR A 1 120 ? 10.838 7.116 -3.303 1.00 95.88 120 TYR A CA 1
ATOM 932 C C . TYR A 1 120 ? 11.347 7.979 -4.460 1.00 95.88 120 TYR A C 1
ATOM 934 O O . TYR A 1 120 ? 12.381 7.668 -5.044 1.00 95.88 120 TYR A O 1
ATOM 942 N N . ILE A 1 121 ? 10.662 9.082 -4.776 1.00 94.88 121 ILE A N 1
ATOM 943 C CA . ILE A 1 121 ? 11.085 10.006 -5.835 1.00 94.88 121 ILE A CA 1
ATOM 944 C C . ILE A 1 121 ? 12.460 10.594 -5.493 1.00 94.88 121 ILE A C 1
ATOM 946 O O . ILE A 1 121 ? 13.374 10.530 -6.315 1.00 94.88 121 ILE A O 1
ATOM 950 N N . LEU A 1 122 ? 12.641 11.095 -4.263 1.00 95.94 122 LEU A N 1
ATOM 951 C CA . LEU A 1 122 ? 13.936 11.607 -3.794 1.00 95.94 122 LEU A CA 1
ATOM 952 C C . LEU A 1 122 ? 15.037 10.541 -3.875 1.00 95.94 122 LEU A C 1
ATOM 954 O O . LEU A 1 122 ? 16.139 10.827 -4.341 1.00 95.94 122 LEU A O 1
ATOM 958 N N . TYR A 1 123 ? 14.726 9.313 -3.461 1.00 95.81 123 TYR A N 1
ATOM 959 C CA . TYR A 1 123 ? 15.631 8.173 -3.555 1.00 95.81 123 TYR A CA 1
ATOM 960 C C . TYR A 1 123 ? 16.000 7.856 -5.010 1.00 95.81 123 TYR A C 1
ATOM 962 O O . TYR A 1 123 ? 17.182 7.721 -5.306 1.00 95.81 123 TYR A O 1
ATOM 970 N N . SER A 1 124 ? 15.031 7.808 -5.928 1.00 94.69 124 SER A N 1
ATOM 971 C CA . SER A 1 124 ? 15.256 7.528 -7.352 1.00 94.69 124 SER A CA 1
ATOM 972 C C . SER A 1 124 ? 16.201 8.549 -7.992 1.00 94.69 124 SER A C 1
ATOM 974 O O . SER A 1 124 ? 17.169 8.164 -8.657 1.00 94.69 124 SER A O 1
ATOM 976 N N . TYR A 1 125 ? 15.997 9.844 -7.724 1.00 93.81 125 TYR A N 1
ATOM 977 C CA . TYR A 1 125 ? 16.890 10.901 -8.211 1.00 93.81 125 TYR A CA 1
ATOM 978 C C . TYR A 1 125 ? 18.291 10.811 -7.604 1.00 93.81 125 TYR A C 1
ATOM 980 O O . TYR A 1 125 ? 19.278 10.841 -8.344 1.00 93.81 125 TYR A O 1
ATOM 988 N N . ALA A 1 126 ? 18.390 10.674 -6.278 1.00 94.38 126 ALA A N 1
ATOM 989 C CA . ALA A 1 126 ? 19.674 10.589 -5.585 1.00 94.38 126 ALA A CA 1
ATOM 990 C C . ALA A 1 126 ? 20.476 9.357 -6.026 1.00 94.38 126 ALA A C 1
ATOM 992 O O . ALA A 1 126 ? 21.674 9.446 -6.281 1.00 94.38 126 ALA A O 1
ATOM 993 N N . PHE A 1 127 ? 19.813 8.213 -6.166 1.00 92.19 127 PHE A N 1
ATOM 994 C CA . PHE A 1 127 ? 20.451 6.960 -6.542 1.00 92.19 127 PHE A CA 1
ATOM 995 C C . PHE A 1 127 ? 20.898 6.957 -8.008 1.00 92.19 127 PHE A C 1
ATOM 997 O O . PHE A 1 127 ? 22.031 6.575 -8.296 1.00 92.19 127 PHE A O 1
ATOM 1004 N N . THR A 1 128 ? 20.065 7.463 -8.925 1.00 91.56 128 THR A N 1
ATOM 1005 C CA . THR A 1 128 ? 20.450 7.630 -10.340 1.00 91.56 128 THR A CA 1
ATOM 1006 C C . THR A 1 128 ? 21.643 8.579 -10.473 1.00 91.56 128 THR A C 1
ATOM 1008 O O . THR A 1 128 ? 22.568 8.302 -11.232 1.00 91.56 128 THR A O 1
ATOM 1011 N N . PHE A 1 129 ? 21.671 9.666 -9.691 1.00 92.44 129 PHE A N 1
ATOM 1012 C CA . PHE A 1 129 ? 22.809 10.586 -9.648 1.00 92.44 129 PHE A CA 1
ATOM 1013 C C . PHE A 1 129 ? 24.099 9.895 -9.184 1.00 92.44 129 PHE A C 1
ATOM 1015 O O . PHE A 1 129 ? 25.130 10.031 -9.837 1.00 92.44 129 PHE A O 1
ATOM 1022 N N . VAL A 1 130 ? 24.041 9.112 -8.101 1.00 91.81 130 VAL A N 1
ATOM 1023 C CA . VAL A 1 130 ? 25.204 8.364 -7.595 1.00 91.81 130 VAL A CA 1
ATOM 1024 C C . VAL A 1 130 ? 25.706 7.348 -8.624 1.00 91.81 130 VAL A C 1
ATOM 1026 O O . VAL A 1 130 ? 26.914 7.255 -8.834 1.00 91.81 130 VAL A O 1
ATOM 1029 N N . ILE A 1 131 ? 24.816 6.619 -9.305 1.00 89.75 131 ILE A N 1
ATOM 1030 C CA . ILE A 1 131 ? 25.238 5.658 -10.336 1.00 89.75 131 ILE A CA 1
ATOM 1031 C C . ILE A 1 131 ? 25.875 6.366 -11.527 1.00 89.75 131 ILE A C 1
ATOM 1033 O O . ILE A 1 131 ? 26.939 5.940 -11.958 1.00 89.75 131 ILE A O 1
ATOM 1037 N N . ASN A 1 132 ? 25.277 7.445 -12.031 1.00 90.00 132 ASN A N 1
ATOM 1038 C CA . ASN A 1 132 ? 25.843 8.194 -13.156 1.00 90.00 132 ASN A CA 1
ATOM 1039 C C . ASN A 1 132 ? 27.188 8.852 -12.800 1.00 90.00 132 ASN A C 1
ATOM 1041 O O . ASN A 1 132 ? 28.014 9.065 -13.678 1.00 90.00 132 ASN A O 1
ATOM 1045 N N . ALA A 1 133 ? 27.426 9.165 -11.521 1.00 90.62 133 ALA A N 1
ATOM 1046 C CA . ALA A 1 133 ? 28.714 9.674 -11.055 1.00 90.62 133 ALA A CA 1
ATOM 1047 C C . ALA A 1 133 ? 29.794 8.580 -10.946 1.00 90.62 133 ALA A C 1
ATOM 1049 O O . ALA A 1 133 ? 30.974 8.863 -11.134 1.00 90.62 133 ALA A O 1
ATOM 1050 N N . LEU A 1 134 ? 29.406 7.342 -10.619 1.00 87.44 134 LEU A N 1
ATOM 1051 C CA . LEU A 1 134 ? 30.331 6.218 -10.415 1.00 87.44 134 LEU A CA 1
ATOM 1052 C C . LEU A 1 134 ? 30.523 5.344 -11.662 1.00 87.44 134 LEU A C 1
ATOM 1054 O O . LEU A 1 134 ? 31.530 4.648 -11.778 1.00 87.44 134 LEU A O 1
ATOM 1058 N N . SER A 1 135 ? 29.555 5.339 -12.575 1.00 80.94 135 SER A N 1
ATOM 1059 C CA . SER A 1 135 ? 29.538 4.514 -13.779 1.00 80.94 135 SER A CA 1
ATOM 1060 C C . SER A 1 135 ? 29.688 5.377 -15.025 1.00 80.94 135 SER A C 1
ATOM 1062 O O . SER A 1 135 ? 29.152 6.473 -15.110 1.00 80.94 135 SER A O 1
ATOM 1064 N N . THR A 1 136 ? 30.357 4.848 -16.047 1.00 79.25 136 THR A N 1
ATOM 1065 C CA . THR A 1 136 ? 30.431 5.476 -17.378 1.00 79.25 136 THR A CA 1
ATOM 1066 C C . THR A 1 136 ? 29.128 5.342 -18.173 1.00 79.25 136 THR A C 1
ATOM 1068 O O . THR A 1 136 ? 29.009 5.881 -19.273 1.00 79.25 136 THR A O 1
ATOM 1071 N N . LYS A 1 137 ? 28.146 4.604 -17.639 1.00 75.50 137 LYS A N 1
ATOM 1072 C CA . LYS A 1 137 ? 26.834 4.391 -18.250 1.00 75.50 137 LYS A CA 1
ATOM 1073 C C . LYS A 1 137 ? 25.876 5.501 -17.798 1.00 75.50 137 LYS A C 1
ATOM 1075 O O . LYS A 1 137 ? 25.591 5.626 -16.613 1.00 75.50 137 LYS A O 1
ATOM 1080 N N . ASN A 1 138 ? 25.347 6.265 -18.754 1.00 81.69 138 ASN A N 1
ATOM 1081 C CA . ASN A 1 138 ? 24.352 7.309 -18.499 1.00 81.69 138 ASN A CA 1
ATOM 1082 C C . ASN A 1 138 ? 22.955 6.694 -18.349 1.00 81.69 138 ASN A C 1
ATOM 1084 O O . ASN A 1 138 ? 22.295 6.392 -19.346 1.00 81.69 138 ASN A O 1
ATOM 1088 N N . LEU A 1 139 ? 22.492 6.519 -17.113 1.00 85.44 139 LEU A N 1
ATOM 1089 C CA . LEU A 1 139 ? 21.110 6.146 -16.832 1.00 85.44 139 LEU A CA 1
ATOM 1090 C C . LEU A 1 139 ? 20.186 7.353 -16.966 1.00 85.44 139 LEU A C 1
ATOM 1092 O O . LEU A 1 139 ? 20.467 8.444 -16.462 1.00 85.44 139 LEU A O 1
ATOM 1096 N N . THR A 1 140 ? 19.042 7.132 -17.604 1.00 88.56 140 THR A N 1
ATOM 1097 C CA . THR A 1 140 ? 17.966 8.116 -17.685 1.00 88.56 140 THR A CA 1
ATOM 1098 C C . THR A 1 140 ? 17.228 8.210 -16.354 1.00 88.56 140 THR A C 1
ATOM 1100 O O . THR A 1 140 ? 16.842 7.194 -15.766 1.00 88.56 140 THR A O 1
ATOM 1103 N N . TYR A 1 141 ? 16.978 9.440 -15.908 1.00 88.31 141 TYR A N 1
ATOM 1104 C CA . TYR A 1 141 ? 16.136 9.707 -14.746 1.00 88.31 141 TYR A CA 1
ATOM 1105 C C . TYR A 1 141 ? 14.720 9.169 -14.959 1.00 88.31 141 TYR A C 1
ATOM 1107 O O . TYR A 1 141 ? 14.157 9.281 -16.049 1.00 88.31 141 TYR A O 1
ATOM 1115 N N . ALA A 1 142 ? 14.143 8.596 -13.905 1.00 89.50 142 ALA A N 1
ATOM 1116 C CA . ALA A 1 142 ? 12.775 8.109 -13.942 1.00 89.50 142 ALA A CA 1
ATOM 1117 C C . ALA A 1 142 ? 11.785 9.276 -14.073 1.00 89.50 142 ALA A C 1
ATOM 1119 O O . ALA A 1 142 ? 11.899 10.296 -13.388 1.00 89.50 142 ALA A O 1
ATOM 1120 N N . TYR A 1 143 ? 10.806 9.109 -14.960 1.00 89.56 143 TYR A N 1
ATOM 1121 C CA . TYR A 1 143 ? 9.701 10.042 -15.134 1.00 89.56 143 TYR A CA 1
ATOM 1122 C C . TYR A 1 143 ? 8.485 9.568 -14.334 1.00 89.56 143 TYR A C 1
ATOM 1124 O O . TYR A 1 143 ? 8.069 8.415 -14.443 1.00 89.56 143 TYR A O 1
ATOM 1132 N N . PHE A 1 144 ? 7.912 10.472 -13.539 1.00 91.12 144 PHE A N 1
ATOM 1133 C CA . PHE A 1 144 ? 6.803 10.192 -12.630 1.00 91.12 144 PHE A CA 1
ATOM 1134 C C . PHE A 1 144 ? 5.592 11.074 -12.979 1.00 91.12 144 PHE A C 1
ATOM 1136 O O . PHE A 1 144 ? 5.510 12.214 -12.512 1.00 91.12 144 PHE A O 1
ATOM 1143 N N . PRO A 1 145 ? 4.647 10.588 -13.803 1.00 92.12 145 PRO A N 1
ATOM 1144 C CA . PRO A 1 145 ? 3.452 11.349 -14.151 1.00 92.12 145 PRO A CA 1
ATOM 1145 C C . PRO A 1 145 ? 2.513 11.485 -12.943 1.00 92.12 145 PRO A C 1
ATOM 1147 O O . PRO A 1 145 ? 1.958 10.506 -12.443 1.00 92.12 145 PRO A O 1
ATOM 1150 N N . ILE A 1 146 ? 2.294 12.723 -12.485 1.00 91.38 146 ILE A N 1
ATOM 1151 C CA . ILE A 1 146 ? 1.476 13.028 -11.293 1.00 91.38 146 ILE A CA 1
ATOM 1152 C C . ILE A 1 146 ? 0.046 12.488 -11.439 1.00 91.38 146 ILE A C 1
ATOM 1154 O O . ILE A 1 146 ? -0.509 11.947 -10.485 1.00 91.38 146 ILE A O 1
ATOM 1158 N N . ASN A 1 147 ? -0.542 12.587 -12.635 1.00 93.31 147 ASN A N 1
ATOM 1159 C CA . ASN A 1 147 ? -1.914 12.137 -12.885 1.00 93.31 147 ASN A CA 1
ATOM 1160 C C . ASN A 1 147 ? -2.090 10.630 -12.647 1.00 93.31 147 ASN A C 1
ATOM 1162 O O . ASN A 1 147 ? -3.100 10.216 -12.076 1.00 93.31 147 ASN A O 1
ATOM 1166 N N . ASP A 1 148 ? -1.107 9.818 -13.035 1.00 91.44 148 ASP A N 1
ATOM 1167 C CA . ASP A 1 148 ? -1.174 8.367 -12.854 1.00 91.44 148 ASP A CA 1
ATOM 1168 C C . ASP A 1 148 ? -0.918 7.987 -11.397 1.00 91.44 148 ASP A C 1
ATOM 1170 O O . ASP A 1 148 ? -1.598 7.116 -10.856 1.00 91.44 148 ASP A O 1
ATOM 1174 N N . ILE A 1 149 ? -0.025 8.716 -10.720 1.00 91.62 149 ILE A N 1
ATOM 1175 C CA . ILE A 1 149 ? 0.218 8.556 -9.282 1.00 91.62 149 ILE A CA 1
ATOM 1176 C C . ILE A 1 149 ? -1.055 8.841 -8.480 1.00 91.62 149 ILE A C 1
ATOM 1178 O O . ILE A 1 149 ? -1.403 8.071 -7.587 1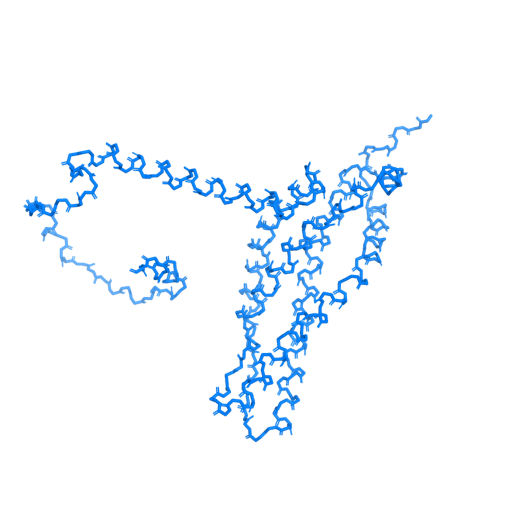.00 91.62 149 ILE A O 1
ATOM 1182 N N . VAL A 1 150 ? -1.784 9.912 -8.801 1.00 91.88 150 VAL A N 1
ATOM 1183 C CA . VAL A 1 150 ? -3.034 10.256 -8.102 1.00 91.88 150 VAL A CA 1
ATOM 1184 C C . VAL A 1 150 ? -4.103 9.181 -8.319 1.00 91.88 150 VAL A C 1
ATOM 1186 O O . VAL A 1 150 ? -4.721 8.737 -7.348 1.00 91.88 150 VAL A O 1
ATOM 1189 N N . LYS A 1 151 ? -4.291 8.711 -9.562 1.00 93.19 151 LYS A N 1
ATOM 1190 C CA . LYS A 1 151 ? -5.210 7.597 -9.866 1.00 93.19 151 LYS A CA 1
ATOM 1191 C C . LYS A 1 151 ? -4.827 6.333 -9.098 1.00 93.19 151 LYS A C 1
ATOM 1193 O O . LYS A 1 151 ? -5.695 5.665 -8.536 1.00 93.19 151 LYS A O 1
ATOM 1198 N N . PHE A 1 152 ? -3.532 6.037 -9.032 1.00 91.75 152 PHE A N 1
ATOM 1199 C CA . PHE A 1 152 ? -3.016 4.891 -8.301 1.00 91.75 152 PHE A CA 1
ATOM 1200 C C . PHE A 1 152 ? -3.264 5.003 -6.791 1.00 91.75 152 PHE A C 1
ATOM 1202 O O . PHE A 1 152 ? -3.765 4.050 -6.201 1.00 91.75 152 PHE A O 1
ATOM 1209 N N . ILE A 1 153 ? -3.008 6.158 -6.165 1.00 91.31 153 ILE A N 1
ATOM 1210 C CA . ILE A 1 153 ? -3.300 6.382 -4.736 1.00 91.31 153 ILE A CA 1
ATOM 1211 C C . ILE A 1 153 ? -4.791 6.165 -4.447 1.00 91.31 153 ILE A C 1
ATOM 1213 O O . ILE A 1 153 ? -5.137 5.536 -3.447 1.00 91.31 153 ILE A O 1
ATOM 1217 N N . LEU A 1 154 ? -5.678 6.649 -5.321 1.00 91.94 154 LEU A N 1
ATOM 1218 C CA . LEU A 1 154 ? -7.121 6.477 -5.153 1.00 91.94 154 LEU A CA 1
ATOM 1219 C C . LEU A 1 154 ? -7.533 5.001 -5.270 1.00 91.94 154 LEU A C 1
ATOM 1221 O O . LEU A 1 154 ? -8.249 4.494 -4.405 1.00 91.94 154 LEU A O 1
ATOM 1225 N N . SER A 1 155 ? -7.019 4.284 -6.274 1.00 92.19 155 SER A N 1
ATOM 1226 C CA . SER A 1 155 ? -7.227 2.835 -6.408 1.00 92.19 155 SER A CA 1
ATOM 1227 C C . SER A 1 155 ? -6.675 2.062 -5.207 1.00 92.19 155 SER A C 1
ATOM 1229 O O . SER A 1 155 ? -7.287 1.104 -4.731 1.00 92.19 155 SER A O 1
ATOM 1231 N N . LEU A 1 156 ? -5.521 2.479 -4.691 1.00 92.56 156 LEU A N 1
ATOM 1232 C CA . LEU A 1 156 ? -4.884 1.863 -3.538 1.00 92.56 156 LEU A CA 1
ATOM 1233 C C . LEU A 1 156 ? -5.688 2.103 -2.258 1.00 92.56 156 LEU A C 1
ATOM 1235 O O . LEU A 1 156 ? -5.820 1.182 -1.459 1.00 92.56 156 LEU A O 1
ATOM 1239 N N . SER A 1 157 ? -6.260 3.294 -2.071 1.00 91.00 157 SER A N 1
ATOM 1240 C CA . SER A 1 157 ? -7.139 3.602 -0.936 1.00 91.00 157 SER A CA 1
ATOM 1241 C C . SER A 1 157 ? -8.348 2.660 -0.887 1.00 91.00 157 SER A C 1
ATOM 1243 O O . SER A 1 157 ? -8.693 2.142 0.180 1.00 91.00 157 SER A O 1
ATOM 1245 N N . LEU A 1 158 ? -8.934 2.351 -2.052 1.00 91.69 158 LEU A N 1
ATOM 1246 C CA . LEU A 1 158 ? -10.015 1.370 -2.162 1.00 91.69 158 LEU A CA 1
ATOM 1247 C C . LEU A 1 158 ? -9.539 -0.036 -1.785 1.00 91.69 158 LEU A C 1
ATOM 1249 O O . LEU A 1 158 ? -10.155 -0.677 -0.935 1.00 91.69 158 LEU A O 1
ATOM 1253 N N . ALA A 1 159 ? -8.416 -0.500 -2.339 1.00 90.00 159 ALA A N 1
ATOM 1254 C CA . ALA A 1 159 ? -7.872 -1.821 -2.017 1.00 90.00 159 ALA A CA 1
ATOM 1255 C C . ALA A 1 159 ? -7.501 -1.955 -0.526 1.00 90.00 159 ALA A C 1
ATOM 1257 O O . ALA A 1 159 ? -7.804 -2.961 0.118 1.00 90.00 159 ALA A O 1
ATOM 1258 N N . GLN A 1 160 ? -6.895 -0.919 0.057 1.00 92.31 160 GLN A N 1
ATOM 1259 C CA . GLN A 1 160 ? -6.498 -0.887 1.464 1.00 92.31 160 GLN A CA 1
ATOM 1260 C C . GLN A 1 160 ? -7.688 -0.921 2.423 1.00 92.31 160 GLN A C 1
ATOM 1262 O O . GLN A 1 160 ? -7.521 -1.415 3.540 1.00 92.31 160 GLN A O 1
ATOM 1267 N N . SER A 1 161 ? -8.866 -0.436 2.013 1.00 92.31 161 SER A N 1
ATOM 1268 C CA . SER A 1 161 ? -10.070 -0.432 2.852 1.00 92.31 161 SER A CA 1
ATOM 1269 C C . SER A 1 161 ? -10.491 -1.844 3.286 1.00 92.31 161 SER A C 1
ATOM 1271 O O . SER A 1 161 ? -10.879 -2.040 4.437 1.00 92.31 161 SER A O 1
ATOM 1273 N N . ILE A 1 162 ? -10.314 -2.844 2.414 1.00 91.06 162 ILE A N 1
ATOM 1274 C CA . ILE A 1 162 ? -10.636 -4.252 2.691 1.00 91.06 162 ILE A CA 1
ATOM 1275 C C . ILE A 1 162 ? -9.688 -4.811 3.760 1.00 91.06 162 ILE A C 1
ATOM 1277 O O . ILE A 1 162 ? -10.124 -5.413 4.742 1.00 91.06 162 ILE A O 1
ATOM 1281 N N . PHE A 1 163 ? -8.383 -4.564 3.609 1.00 91.88 163 PHE A N 1
ATOM 1282 C CA . PHE A 1 163 ? -7.376 -4.980 4.592 1.00 91.88 163 PHE A CA 1
ATOM 1283 C C . PHE A 1 163 ? -7.535 -4.251 5.928 1.00 91.88 163 PHE A C 1
ATOM 1285 O O . PHE A 1 163 ? -7.331 -4.848 6.985 1.00 91.88 163 PHE A O 1
ATOM 1292 N N . PHE A 1 164 ? -7.964 -2.990 5.884 1.00 93.38 164 PHE A N 1
ATOM 1293 C CA . PHE A 1 164 ? -8.213 -2.177 7.067 1.00 93.38 164 PHE A CA 1
ATOM 1294 C C . PHE A 1 164 ? -9.437 -2.687 7.835 1.00 93.38 164 PHE A C 1
ATOM 1296 O O . PHE A 1 164 ? -9.392 -2.837 9.052 1.00 93.38 164 PHE A O 1
ATOM 1303 N N . ALA A 1 165 ? -10.524 -3.019 7.134 1.00 91.75 165 ALA A N 1
ATOM 1304 C CA . ALA A 1 165 ? -11.701 -3.631 7.746 1.00 91.75 165 ALA A CA 1
ATOM 1305 C C . ALA A 1 165 ? -11.366 -4.999 8.361 1.00 91.75 165 ALA A C 1
ATOM 1307 O O . ALA A 1 165 ? -11.769 -5.310 9.485 1.00 91.75 165 ALA A O 1
ATOM 1308 N N . GLY A 1 166 ? -10.564 -5.796 7.658 1.00 89.19 166 GLY A N 1
ATOM 1309 C CA . GLY A 1 166 ? -10.123 -7.093 8.147 1.00 89.19 166 GLY A CA 1
ATOM 1310 C C . GLY A 1 166 ? -9.242 -7.025 9.398 1.00 89.19 166 GLY A C 1
ATOM 1311 O O . GLY A 1 166 ? -9.388 -7.869 10.287 1.00 89.19 166 GLY A O 1
ATOM 1312 N N . SER A 1 167 ? -8.405 -5.992 9.531 1.00 91.31 167 SER A N 1
ATOM 1313 C CA . SER A 1 167 ? -7.571 -5.809 10.726 1.00 91.31 167 SER A CA 1
ATOM 1314 C C . SER A 1 167 ? -8.361 -5.389 11.965 1.00 91.31 167 SER A C 1
ATOM 1316 O O . SER A 1 167 ? -7.932 -5.685 13.082 1.00 91.31 167 SER A O 1
ATOM 1318 N N . VAL A 1 168 ? -9.552 -4.807 11.791 1.00 90.38 168 VAL A N 1
ATOM 1319 C CA . VAL A 1 168 ? -10.501 -4.557 12.889 1.00 90.38 168 VAL A CA 1
ATOM 1320 C C . VAL A 1 168 ? -11.152 -5.857 13.374 1.00 90.38 168 VAL A C 1
ATOM 1322 O O . VAL A 1 168 ? -11.238 -6.084 14.581 1.00 90.38 168 VAL A O 1
ATOM 1325 N N . TRP A 1 169 ? -11.610 -6.715 12.456 1.00 89.50 169 TRP A N 1
ATOM 1326 C CA . TRP A 1 169 ? -12.306 -7.964 12.805 1.00 89.50 169 TRP A CA 1
ATOM 1327 C C . TRP A 1 169 ? -11.369 -9.036 13.369 1.00 89.50 169 TRP A C 1
ATOM 1329 O O . TRP A 1 169 ? -11.744 -9.778 14.278 1.00 89.50 169 TRP A O 1
ATOM 1339 N N . MET A 1 170 ? -10.150 -9.141 12.836 1.00 88.19 170 MET A N 1
ATOM 1340 C CA . MET A 1 170 ? -9.208 -10.205 13.180 1.00 88.19 170 MET A CA 1
ATOM 1341 C C . MET A 1 170 ? -7.811 -9.634 13.460 1.00 88.19 170 MET A C 1
ATOM 1343 O O . MET A 1 170 ? -6.895 -9.820 12.658 1.00 88.19 170 MET A O 1
ATOM 1347 N N . PRO A 1 171 ? -7.598 -8.994 14.627 1.00 82.88 171 PRO A N 1
ATOM 1348 C CA . PRO A 1 171 ? -6.331 -8.322 14.922 1.00 82.88 171 PRO A CA 1
ATOM 1349 C C . PRO A 1 171 ? -5.149 -9.303 14.973 1.00 82.88 171 PRO A C 1
ATOM 1351 O O . PRO A 1 171 ? -4.032 -8.960 14.591 1.00 82.88 171 PRO A O 1
ATOM 1354 N N . LYS A 1 172 ? -5.380 -10.560 15.384 1.00 87.81 172 LYS A N 1
ATOM 1355 C CA . LYS A 1 172 ? -4.352 -11.612 15.363 1.00 87.81 172 LYS A CA 1
ATOM 1356 C C . LYS A 1 172 ? -4.240 -12.231 13.965 1.00 87.81 172 LYS A C 1
ATOM 1358 O O . LYS A 1 172 ? -5.146 -12.954 13.534 1.00 87.81 172 LYS A O 1
ATOM 1363 N N . ASN A 1 173 ? -3.088 -12.008 13.330 1.00 85.75 173 ASN A N 1
ATOM 1364 C CA . ASN A 1 173 ? -2.719 -12.474 11.986 1.00 85.75 173 ASN A CA 1
ATOM 1365 C C . ASN A 1 173 ? -3.652 -11.950 10.882 1.00 85.75 173 ASN A C 1
ATOM 1367 O O . ASN A 1 173 ? -4.093 -12.720 10.028 1.00 85.75 173 ASN A O 1
ATOM 1371 N N . SER A 1 174 ? -3.935 -10.642 10.897 1.00 83.56 174 SER A N 1
ATOM 1372 C CA . SER A 1 174 ? -4.851 -10.006 9.942 1.00 83.56 174 SER A CA 1
ATOM 1373 C C . SER A 1 174 ? -4.492 -10.304 8.484 1.00 83.56 174 SER A C 1
ATOM 1375 O O . SER A 1 174 ? -5.359 -10.761 7.754 1.00 83.56 174 SER A O 1
ATOM 1377 N N . ILE A 1 175 ? -3.227 -10.113 8.074 1.00 83.69 175 ILE A N 1
ATOM 1378 C CA . ILE A 1 175 ? -2.785 -10.268 6.669 1.00 83.69 175 ILE A CA 1
ATOM 1379 C C . ILE A 1 175 ? -3.168 -11.640 6.112 1.00 83.69 175 ILE A C 1
ATOM 1381 O O . ILE A 1 175 ? -3.721 -11.752 5.022 1.00 83.69 175 ILE A O 1
ATOM 1385 N N . LEU A 1 176 ? -2.863 -12.695 6.870 1.00 87.81 176 LEU A N 1
ATOM 1386 C CA . LEU A 1 176 ? -3.004 -14.065 6.391 1.00 87.81 176 LEU A CA 1
ATOM 1387 C C . LEU A 1 176 ? -4.479 -14.456 6.283 1.00 87.81 176 LEU A C 1
ATOM 1389 O O . LEU A 1 176 ? -4.873 -15.109 5.323 1.00 87.81 176 LEU A O 1
ATOM 1393 N N . LYS A 1 177 ? -5.311 -14.005 7.227 1.00 89.19 177 LYS A N 1
ATOM 1394 C CA . LYS A 1 177 ? -6.745 -14.312 7.229 1.00 89.19 177 LYS A CA 1
ATOM 1395 C C . LYS A 1 177 ? -7.510 -13.520 6.175 1.00 89.19 177 LYS A C 1
ATOM 1397 O O . LYS A 1 177 ? -8.360 -14.091 5.500 1.00 89.19 177 LYS A O 1
ATOM 1402 N N . THR A 1 178 ? -7.203 -12.234 6.009 1.00 90.69 178 THR A N 1
ATOM 1403 C CA . THR A 1 178 ? -7.850 -11.405 4.982 1.00 90.69 178 THR A CA 1
ATOM 1404 C C . THR A 1 178 ? -7.411 -11.819 3.587 1.00 90.69 178 THR A C 1
ATOM 1406 O O . THR A 1 178 ? -8.258 -11.955 2.711 1.00 90.69 178 THR A O 1
ATOM 1409 N N . GLY A 1 179 ? -6.120 -12.106 3.398 1.00 88.00 179 GLY A N 1
ATOM 1410 C CA . GLY A 1 179 ? -5.589 -12.644 2.148 1.00 88.00 179 GLY A CA 1
ATOM 1411 C C . GLY A 1 179 ? -6.224 -13.987 1.784 1.00 88.00 179 GLY A C 1
ATOM 1412 O O . GLY A 1 179 ? -6.743 -14.132 0.681 1.00 88.00 179 GLY A O 1
ATOM 1413 N N . ALA A 1 180 ? -6.270 -14.939 2.723 1.00 90.19 180 ALA A N 1
ATOM 1414 C CA . ALA A 1 180 ? -6.916 -16.234 2.499 1.00 90.19 180 ALA A CA 1
ATOM 1415 C C . ALA A 1 180 ? -8.415 -16.094 2.191 1.00 90.19 180 ALA A C 1
ATOM 1417 O O . ALA A 1 180 ? -8.924 -16.777 1.306 1.00 90.19 180 ALA A O 1
ATOM 1418 N N . GLY A 1 181 ? -9.114 -15.183 2.875 1.00 91.44 181 GLY A N 1
ATOM 1419 C CA . GLY A 1 181 ? -10.518 -14.886 2.596 1.00 91.44 181 GLY A CA 1
ATOM 1420 C C . GLY A 1 181 ? -10.733 -14.326 1.190 1.00 91.44 181 GLY A C 1
ATOM 1421 O O . GLY A 1 181 ? -11.641 -14.766 0.491 1.00 91.44 181 GLY A O 1
ATOM 1422 N N . LEU A 1 182 ? -9.873 -13.409 0.744 1.00 90.06 182 LEU A N 1
ATOM 1423 C CA . LEU A 1 182 ? -9.960 -12.807 -0.589 1.00 90.06 182 LEU A CA 1
ATOM 1424 C C . LEU A 1 182 ? -9.707 -13.853 -1.685 1.00 90.06 182 LEU A C 1
ATOM 1426 O O . LEU A 1 182 ? -10.461 -13.924 -2.653 1.00 90.06 182 LEU A O 1
ATOM 1430 N N . VAL A 1 183 ? -8.718 -14.728 -1.483 1.00 92.62 183 VAL A N 1
ATOM 1431 C CA . VAL A 1 183 ? -8.457 -15.873 -2.371 1.00 92.62 183 VAL A CA 1
ATOM 1432 C C . VAL A 1 183 ? -9.653 -16.831 -2.403 1.00 92.62 183 VAL A C 1
ATOM 1434 O O . VAL A 1 183 ? -10.079 -17.234 -3.482 1.00 92.62 183 VAL A O 1
ATOM 1437 N N . ALA A 1 184 ? -10.248 -17.159 -1.254 1.00 95.19 184 ALA A N 1
ATOM 1438 C CA . ALA A 1 184 ? -11.419 -18.036 -1.191 1.00 95.19 184 ALA A CA 1
ATOM 1439 C C . ALA A 1 184 ? -12.637 -17.446 -1.925 1.00 95.19 184 ALA A C 1
ATOM 1441 O O . ALA A 1 184 ? -13.312 -18.159 -2.667 1.00 95.19 184 ALA A O 1
ATOM 1442 N N . VAL A 1 185 ? -12.892 -16.143 -1.767 1.00 93.88 185 VAL A N 1
ATOM 1443 C CA . VAL A 1 185 ? -13.960 -15.435 -2.493 1.00 93.88 185 VAL A CA 1
ATOM 1444 C C . VAL A 1 185 ? -13.690 -15.438 -3.997 1.00 93.88 185 VAL A C 1
ATOM 1446 O O . VAL A 1 185 ? -14.604 -15.706 -4.772 1.00 93.88 185 VAL A O 1
ATOM 1449 N N . PHE A 1 186 ? -12.443 -15.206 -4.417 1.00 94.44 186 PHE A N 1
ATOM 1450 C CA . PHE A 1 186 ? -12.060 -15.280 -5.826 1.00 94.44 186 PHE A CA 1
ATOM 1451 C C . PHE A 1 186 ? -12.346 -16.669 -6.416 1.00 94.44 186 PHE A C 1
ATOM 1453 O O . PHE A 1 186 ? -13.028 -16.768 -7.434 1.00 94.44 186 PHE A O 1
ATOM 1460 N N . PHE A 1 187 ? -11.931 -17.744 -5.737 1.00 96.62 187 PHE A N 1
ATOM 1461 C CA . PHE A 1 187 ? -12.244 -19.112 -6.166 1.00 96.62 187 PHE A CA 1
ATOM 1462 C C . PHE A 1 187 ? -13.750 -19.383 -6.232 1.00 96.62 187 PHE A C 1
ATOM 1464 O O . PHE A 1 187 ? -14.209 -20.007 -7.188 1.00 96.62 187 PHE A O 1
ATOM 1471 N N . ALA A 1 188 ? -14.532 -18.896 -5.266 1.00 97.44 188 ALA A N 1
ATOM 1472 C CA . ALA A 1 188 ? -15.985 -19.049 -5.278 1.00 97.44 188 ALA A CA 1
ATOM 1473 C C . ALA A 1 188 ? -16.629 -18.350 -6.488 1.00 97.44 188 ALA A C 1
ATOM 1475 O O . ALA A 1 188 ? -17.493 -18.935 -7.140 1.00 97.44 188 ALA A O 1
ATOM 1476 N N . ILE A 1 189 ? -16.174 -17.139 -6.828 1.00 97.19 189 ILE A N 1
ATOM 1477 C CA . ILE A 1 189 ? -16.639 -16.401 -8.012 1.00 97.19 189 ILE A CA 1
ATOM 1478 C C . ILE A 1 189 ? -16.239 -17.136 -9.296 1.00 97.19 189 ILE A C 1
ATOM 1480 O O . ILE A 1 189 ? -17.068 -17.273 -10.193 1.00 97.19 189 ILE A O 1
ATOM 1484 N N . CYS A 1 190 ? -15.010 -17.654 -9.384 1.00 96.38 190 CYS A N 1
ATOM 1485 C CA . CYS A 1 190 ? -14.568 -18.450 -10.531 1.00 96.38 190 CYS A CA 1
ATOM 1486 C C . CYS A 1 190 ? -15.426 -19.706 -10.714 1.00 96.38 190 CYS A C 1
ATOM 1488 O O . CYS A 1 190 ? -15.911 -19.953 -11.815 1.00 96.38 190 CYS A O 1
ATOM 1490 N N . ILE A 1 191 ? -15.669 -20.466 -9.642 1.00 96.56 191 ILE A N 1
ATOM 1491 C CA . ILE A 1 191 ? -16.531 -21.655 -9.680 1.00 96.56 191 ILE A CA 1
ATOM 1492 C C . ILE A 1 191 ? -17.945 -21.267 -10.120 1.00 96.56 191 ILE A C 1
ATOM 1494 O O . ILE A 1 191 ? -18.490 -21.881 -11.034 1.00 96.56 191 ILE A O 1
ATOM 1498 N N . PHE A 1 192 ? -18.525 -20.223 -9.525 1.00 97.31 192 PHE A N 1
ATOM 1499 C CA . PHE A 1 192 ? -19.860 -19.748 -9.883 1.00 97.31 192 PHE A CA 1
ATOM 1500 C C . PHE A 1 192 ? -19.951 -19.312 -11.354 1.00 97.31 192 PHE A C 1
ATOM 1502 O O . PHE A 1 192 ? -20.906 -19.673 -12.036 1.00 97.31 192 PHE A O 1
ATOM 1509 N N . SER A 1 193 ? -18.941 -18.602 -11.864 1.00 95.62 193 SER A N 1
ATOM 1510 C CA . SER A 1 193 ? -18.862 -18.182 -13.269 1.00 95.62 193 SER A CA 1
ATOM 1511 C C . SER A 1 193 ? -18.799 -19.379 -14.223 1.00 95.62 193 SER A C 1
ATOM 1513 O O . SER A 1 193 ? -19.530 -19.424 -15.211 1.00 95.62 193 SER A O 1
ATOM 1515 N N . LEU A 1 194 ? -18.003 -20.403 -13.890 1.00 92.75 194 LEU A N 1
ATOM 1516 C CA . LEU A 1 194 ? -17.940 -21.645 -14.669 1.00 92.75 194 LEU A CA 1
ATOM 1517 C C . LEU A 1 194 ? -19.283 -22.389 -14.670 1.00 92.75 194 LEU A C 1
ATOM 1519 O O . LEU A 1 194 ? -19.715 -22.878 -15.715 1.00 92.75 194 LEU A O 1
ATOM 1523 N N . PHE A 1 195 ? -19.973 -22.437 -13.528 1.00 93.69 195 PHE A N 1
ATOM 1524 C CA . PHE A 1 195 ? -21.324 -22.997 -13.449 1.00 93.69 195 PHE A CA 1
ATOM 1525 C C . PHE A 1 195 ? -22.327 -22.204 -14.294 1.00 93.69 195 PHE A C 1
ATOM 1527 O O . PHE A 1 195 ? -23.107 -22.809 -15.027 1.00 93.69 195 PHE A O 1
ATOM 1534 N N . ALA A 1 196 ? -22.291 -20.872 -14.234 1.00 95.00 196 ALA A N 1
ATOM 1535 C CA . ALA A 1 196 ? -23.171 -20.014 -15.020 1.00 95.00 196 ALA A CA 1
ATOM 1536 C C . ALA A 1 196 ? -22.948 -20.199 -16.530 1.00 95.00 196 ALA A C 1
ATOM 1538 O O . ALA A 1 196 ? -23.912 -20.396 -17.268 1.00 95.00 196 ALA A O 1
ATOM 1539 N N . MET A 1 197 ? -21.687 -20.228 -16.979 1.00 91.19 197 MET A N 1
ATOM 1540 C CA . MET A 1 197 ? -21.338 -20.498 -18.380 1.00 91.19 197 MET A CA 1
ATOM 1541 C C . MET A 1 197 ? -21.858 -21.863 -18.839 1.00 91.19 197 MET A C 1
ATOM 1543 O O . MET A 1 197 ? -22.442 -21.964 -19.914 1.00 91.19 197 MET A O 1
ATOM 1547 N N . LYS A 1 198 ? -21.721 -22.900 -18.003 1.00 88.94 198 LYS A N 1
ATOM 1548 C CA . LYS A 1 198 ? -22.223 -24.244 -18.317 1.00 88.94 198 LYS A CA 1
ATOM 1549 C C . LYS A 1 198 ? -23.750 -24.304 -18.448 1.00 88.94 198 LYS A C 1
ATOM 1551 O O . LYS A 1 198 ? -24.250 -25.080 -19.252 1.00 88.94 198 LYS A O 1
ATOM 1556 N N . ILE A 1 199 ? -24.486 -23.521 -17.659 1.00 93.06 199 ILE A N 1
ATOM 1557 C CA . ILE A 1 199 ? -25.955 -23.476 -17.732 1.00 93.06 199 ILE A CA 1
ATOM 1558 C C . ILE A 1 199 ? -26.412 -22.737 -18.995 1.00 93.06 199 ILE A C 1
ATOM 1560 O O . ILE A 1 199 ? -27.334 -23.194 -19.663 1.00 93.06 199 ILE A O 1
ATOM 1564 N N . ILE A 1 200 ? -25.772 -21.612 -19.329 1.00 94.69 200 ILE A N 1
ATOM 1565 C CA . ILE A 1 200 ? -26.162 -20.774 -20.474 1.00 94.69 200 ILE A CA 1
ATOM 1566 C C . ILE A 1 200 ? -25.832 -21.457 -21.806 1.00 94.69 200 ILE A C 1
ATOM 1568 O O . ILE A 1 200 ? -26.639 -21.417 -22.729 1.00 94.69 200 ILE A O 1
ATOM 1572 N N . PHE A 1 201 ? -24.669 -22.100 -21.906 1.00 89.25 201 PHE A N 1
ATOM 1573 C CA . PHE A 1 201 ? -24.190 -22.741 -23.134 1.00 89.25 201 PHE A CA 1
ATOM 1574 C C . PHE A 1 201 ? -24.346 -24.263 -23.105 1.00 89.25 201 PHE A C 1
ATOM 1576 O O . PHE A 1 201 ? -23.521 -24.979 -23.674 1.00 89.25 201 PHE A O 1
ATOM 1583 N N . TYR A 1 202 ? -25.394 -24.760 -22.441 1.00 86.94 202 TYR A N 1
ATOM 1584 C CA . TYR A 1 202 ? -25.626 -26.198 -22.301 1.00 86.94 202 TYR A CA 1
ATOM 1585 C C . TYR A 1 202 ? -25.638 -26.926 -23.658 1.00 86.94 202 TYR A C 1
ATOM 1587 O O . TYR A 1 202 ? -25.041 -27.989 -23.770 1.00 86.94 202 TYR A O 1
ATOM 1595 N N . ASP A 1 203 ? -26.210 -26.310 -24.699 1.00 82.06 203 ASP A N 1
ATOM 1596 C CA . ASP A 1 203 ? -26.324 -26.917 -26.036 1.00 82.06 203 ASP A CA 1
ATOM 1597 C C . ASP A 1 203 ? -25.011 -26.918 -26.841 1.00 82.06 203 ASP A C 1
ATOM 1599 O O . ASP A 1 203 ? -24.858 -27.688 -27.788 1.00 82.06 203 ASP A O 1
ATOM 1603 N N . VAL A 1 204 ? -24.059 -26.048 -26.492 1.00 80.31 204 VAL A N 1
ATOM 1604 C CA . VAL A 1 204 ? -22.770 -25.913 -27.199 1.00 80.31 204 VAL A CA 1
ATOM 1605 C C . VAL A 1 204 ? -21.666 -26.708 -26.493 1.00 80.31 204 VAL A C 1
ATOM 1607 O O . VAL A 1 204 ? -20.701 -27.140 -27.124 1.00 80.31 204 VAL A O 1
ATOM 1610 N N . ILE A 1 205 ? -21.794 -26.919 -25.179 1.00 78.81 205 ILE A N 1
ATOM 1611 C CA . ILE A 1 205 ? -20.767 -27.540 -24.339 1.00 78.81 205 ILE A CA 1
ATOM 1612 C C . ILE A 1 205 ? -21.201 -28.958 -23.936 1.00 78.81 205 ILE A C 1
ATOM 1614 O O . ILE A 1 205 ? -21.709 -29.196 -22.839 1.00 78.81 205 ILE A O 1
ATOM 1618 N N . ASP A 1 206 ? -20.918 -29.931 -24.804 1.00 77.56 206 ASP A N 1
ATOM 1619 C CA . ASP A 1 206 ? -21.020 -31.359 -24.478 1.00 77.56 206 ASP A CA 1
ATOM 1620 C C . ASP A 1 206 ? -19.802 -31.807 -23.636 1.00 77.56 206 ASP A C 1
ATOM 1622 O O . ASP A 1 206 ? -18.765 -32.230 -24.152 1.00 77.56 206 ASP A O 1
ATOM 1626 N N . GLY A 1 207 ? -19.917 -31.726 -22.306 1.00 72.31 207 GLY A N 1
ATOM 1627 C CA . GLY A 1 207 ? -18.910 -32.241 -21.364 1.00 72.31 207 GLY A CA 1
ATOM 1628 C C . GLY A 1 207 ? -17.823 -31.231 -20.963 1.00 72.31 207 GLY A C 1
ATOM 1629 O O . GLY A 1 207 ? -18.118 -30.072 -20.698 1.00 72.31 207 GLY A O 1
ATOM 1630 N N . TRP A 1 208 ? -16.573 -31.690 -20.810 1.00 72.31 208 TRP A N 1
ATOM 1631 C CA . TRP A 1 208 ? -15.397 -30.830 -20.541 1.00 72.31 208 TRP A CA 1
ATOM 1632 C C . TRP A 1 208 ? -14.587 -30.525 -21.814 1.00 72.31 208 TRP A C 1
ATOM 1634 O O . TRP A 1 208 ? -13.617 -29.773 -21.763 1.00 72.31 208 TRP A O 1
ATOM 1644 N N . SER A 1 209 ? -14.966 -31.111 -22.952 1.00 70.19 209 SER A N 1
ATOM 1645 C CA . SER A 1 209 ? -14.357 -30.838 -24.251 1.00 70.19 209 SER A CA 1
ATOM 1646 C C . SER A 1 209 ? -15.141 -29.750 -24.970 1.00 70.19 209 SER A C 1
ATOM 1648 O O . SER A 1 209 ? -16.353 -29.880 -25.136 1.00 70.19 209 SER A O 1
ATOM 1650 N N . LEU A 1 210 ? -14.450 -28.721 -25.463 1.00 58.66 210 LEU A N 1
ATOM 1651 C CA . LEU A 1 210 ? -14.998 -27.876 -26.520 1.00 58.66 210 LEU A CA 1
ATOM 1652 C C . LEU A 1 210 ? -15.122 -28.763 -27.760 1.00 58.66 210 LEU A C 1
ATOM 1654 O O . LEU A 1 210 ? -14.133 -29.037 -28.437 1.00 58.66 210 LEU A O 1
ATOM 1658 N N . ASN A 1 211 ? -16.315 -29.306 -27.996 1.00 58.25 211 ASN A N 1
ATOM 1659 C CA . ASN A 1 211 ? -16.575 -30.051 -29.212 1.00 58.25 211 ASN A CA 1
ATOM 1660 C C . ASN A 1 211 ? -16.627 -29.021 -30.337 1.00 58.25 211 ASN A C 1
ATOM 1662 O O . ASN A 1 211 ? -17.618 -28.307 -30.474 1.00 58.25 211 ASN A O 1
ATOM 1666 N N . SER A 1 212 ? -15.545 -28.914 -31.107 1.00 57.84 212 SER A N 1
ATOM 1667 C CA . SER A 1 212 ? -15.474 -28.122 -32.333 1.00 57.84 212 SER A CA 1
ATOM 1668 C C . SER A 1 212 ? -16.367 -28.756 -33.399 1.00 57.84 212 SER A C 1
ATOM 1670 O O . SER A 1 212 ? -15.899 -29.210 -34.441 1.00 57.84 212 SER A O 1
ATOM 1672 N N . ARG A 1 213 ? -17.673 -28.853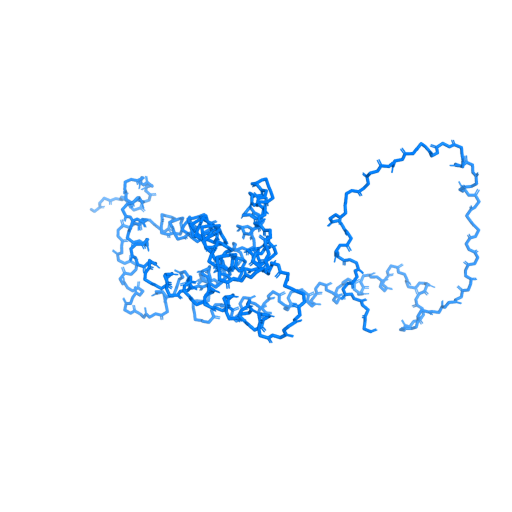 -33.141 1.00 55.34 213 ARG A N 1
ATOM 1673 C CA . ARG A 1 213 ? -18.617 -28.997 -34.236 1.00 55.34 213 ARG A CA 1
ATOM 1674 C C . ARG A 1 213 ? -18.506 -27.689 -35.001 1.00 55.34 213 ARG A C 1
ATOM 1676 O O . ARG A 1 213 ? -18.672 -26.627 -34.405 1.00 55.34 213 ARG A O 1
ATOM 1683 N N . ASN A 1 214 ? -18.159 -27.777 -36.282 1.00 54.00 214 ASN A N 1
ATOM 1684 C CA . ASN A 1 214 ? -18.305 -26.678 -37.226 1.00 54.00 214 ASN A CA 1
ATOM 1685 C C . ASN A 1 214 ? -19.791 -26.318 -37.242 1.00 54.00 214 ASN A C 1
ATOM 1687 O O . ASN A 1 214 ? -20.577 -26.884 -37.998 1.00 54.00 214 ASN A O 1
ATOM 1691 N N . VAL A 1 215 ? -20.197 -25.468 -36.305 1.00 59.06 215 VAL A N 1
ATOM 1692 C CA . VAL A 1 215 ? -21.467 -24.779 -36.382 1.00 59.06 215 VAL A CA 1
ATOM 1693 C C . VAL A 1 215 ? -21.208 -23.709 -37.426 1.00 59.06 215 VAL A C 1
ATOM 1695 O O . VAL A 1 215 ? -20.630 -22.667 -37.119 1.00 59.06 215 VAL A O 1
ATOM 1698 N N . ASP A 1 216 ? -21.556 -24.015 -38.672 1.00 56.75 216 ASP A N 1
ATOM 1699 C CA . ASP A 1 216 ? -21.747 -23.000 -39.699 1.00 56.75 216 ASP A CA 1
ATOM 1700 C C . ASP A 1 216 ? -22.922 -22.143 -39.225 1.00 56.75 216 ASP A C 1
ATOM 1702 O O . ASP A 1 216 ? -24.094 -22.443 -39.455 1.00 56.75 216 ASP A O 1
ATOM 1706 N N . VAL A 1 217 ? -22.607 -21.126 -38.420 1.00 62.56 217 VAL A N 1
ATOM 1707 C CA . VAL A 1 217 ? -23.577 -20.112 -38.042 1.00 62.56 217 VAL A CA 1
ATOM 1708 C C . VAL A 1 217 ? -23.707 -19.201 -39.254 1.00 62.56 217 VAL A C 1
ATOM 1710 O O . VAL A 1 217 ? -22.980 -18.218 -39.387 1.00 62.56 217 VAL A O 1
ATOM 1713 N N . ASP A 1 218 ? -24.612 -19.557 -40.165 1.00 57.03 218 ASP A N 1
ATOM 1714 C CA . ASP A 1 218 ? -25.111 -18.619 -41.163 1.00 57.03 218 ASP A CA 1
ATOM 1715 C C . ASP A 1 218 ? -25.723 -17.441 -40.393 1.00 57.03 218 ASP A C 1
ATOM 1717 O O . ASP A 1 218 ? -26.804 -17.542 -39.807 1.00 57.03 218 ASP A O 1
ATOM 1721 N N . PHE A 1 219 ? -24.999 -16.323 -40.338 1.00 59.56 219 PHE A N 1
ATOM 1722 C CA . PHE A 1 219 ? -25.502 -15.042 -39.856 1.00 59.56 219 PHE A CA 1
ATOM 1723 C C . PHE A 1 219 ? -25.933 -14.205 -41.071 1.00 59.56 219 PHE A C 1
ATOM 1725 O O . PHE A 1 219 ? -25.189 -13.310 -41.477 1.00 59.56 219 PHE A O 1
ATOM 1732 N N . PRO A 1 220 ? -27.134 -14.409 -41.650 1.00 54.62 220 PRO A N 1
ATOM 1733 C CA . PRO A 1 220 ? -27.583 -13.663 -42.830 1.00 54.62 220 PRO A CA 1
ATOM 1734 C C . PRO A 1 220 ? -27.858 -12.171 -42.558 1.00 54.62 220 PRO A C 1
ATOM 1736 O O . PRO A 1 220 ? -28.412 -11.486 -43.406 1.00 54.62 220 PRO A O 1
ATOM 1739 N N . MET A 1 221 ? -27.517 -11.649 -41.374 1.00 51.34 221 MET A N 1
ATOM 1740 C CA . MET A 1 221 ? -27.859 -10.287 -40.953 1.00 51.34 221 MET A CA 1
ATOM 1741 C C . MET A 1 221 ? -26.667 -9.312 -40.933 1.00 51.34 221 MET A C 1
ATOM 1743 O O . MET A 1 221 ? -26.876 -8.118 -40.747 1.00 51.34 221 MET A O 1
ATOM 1747 N N . PHE A 1 222 ? -25.425 -9.775 -41.125 1.00 48.41 222 PHE A N 1
ATOM 1748 C CA . PHE A 1 222 ? -24.234 -8.910 -41.031 1.00 48.41 222 PHE A CA 1
ATOM 1749 C C . PHE A 1 222 ? -23.585 -8.524 -42.370 1.00 48.41 222 PHE A C 1
ATOM 1751 O O . PHE A 1 222 ? -22.629 -7.749 -42.362 1.00 48.41 222 PHE A O 1
ATOM 1758 N N . GLU A 1 223 ? -24.111 -8.976 -43.514 1.00 50.38 223 GLU A N 1
ATOM 1759 C CA . GLU A 1 223 ? -23.565 -8.591 -44.829 1.00 50.38 223 GLU A CA 1
ATOM 1760 C C . GLU A 1 223 ? -23.888 -7.141 -45.239 1.00 50.38 223 GLU A C 1
ATOM 1762 O O . GLU A 1 223 ? -23.133 -6.544 -46.004 1.00 50.38 223 GLU A O 1
ATOM 1767 N N . ASP A 1 224 ? -24.909 -6.507 -44.651 1.00 51.88 224 ASP A N 1
ATOM 1768 C CA . ASP A 1 224 ? -25.328 -5.153 -45.053 1.00 51.88 224 ASP A CA 1
ATOM 1769 C C . ASP A 1 224 ? -24.645 -3.998 -44.285 1.00 51.88 224 ASP A C 1
ATOM 1771 O O . ASP A 1 224 ? -24.897 -2.829 -44.577 1.00 51.88 224 ASP A O 1
ATOM 1775 N N . ILE A 1 225 ? -23.744 -4.266 -43.325 1.00 48.78 225 ILE A N 1
ATOM 1776 C CA . ILE A 1 225 ? -23.081 -3.212 -42.511 1.00 48.78 225 ILE A CA 1
ATOM 1777 C C . ILE A 1 225 ? -21.589 -3.037 -42.880 1.00 48.78 225 ILE A C 1
ATOM 1779 O O . ILE A 1 225 ? -20.794 -2.507 -42.105 1.00 48.78 225 ILE A O 1
ATOM 1783 N N . GLN A 1 226 ? -21.167 -3.433 -44.089 1.00 45.44 226 GLN A N 1
ATOM 1784 C CA . GLN A 1 226 ? -19.784 -3.214 -44.558 1.00 45.44 226 GLN A CA 1
ATOM 1785 C C . GLN A 1 226 ? -19.496 -1.840 -45.193 1.00 45.44 226 GLN A C 1
ATOM 1787 O O . GLN A 1 226 ? -18.359 -1.582 -45.587 1.00 45.44 226 GLN A O 1
ATOM 1792 N N . PHE A 1 227 ? -20.442 -0.898 -45.216 1.00 43.97 227 PHE A N 1
ATOM 1793 C CA . PHE A 1 227 ? -20.177 0.473 -45.675 1.00 43.97 227 PHE A CA 1
ATOM 1794 C C . PHE A 1 227 ? -20.267 1.483 -44.526 1.00 43.97 227 PHE A C 1
ATOM 1796 O O . PHE A 1 227 ? -21.300 2.106 -44.304 1.00 43.97 227 PHE A O 1
ATOM 1803 N N . GLY A 1 228 ? -19.164 1.674 -43.791 1.00 44.00 228 GLY A N 1
ATOM 1804 C CA . GLY A 1 228 ? -19.073 2.807 -42.863 1.00 44.00 228 GLY A CA 1
ATOM 1805 C C . GLY A 1 228 ? -18.126 2.697 -41.671 1.00 44.00 228 GLY A C 1
ATOM 1806 O O . GLY A 1 228 ? -18.361 3.384 -40.681 1.00 44.00 228 GLY A O 1
ATOM 1807 N N . LEU A 1 229 ? -17.060 1.890 -41.705 1.00 37.81 229 LEU A N 1
ATOM 1808 C CA . LEU A 1 229 ? -16.031 1.974 -40.661 1.00 37.81 229 LEU A CA 1
ATOM 1809 C C . LEU A 1 229 ? -15.074 3.132 -40.947 1.00 37.81 229 LEU A C 1
ATOM 1811 O O . LEU A 1 229 ? -14.040 3.005 -41.601 1.00 37.81 229 LEU A O 1
ATOM 1815 N N . CYS A 1 230 ? -15.471 4.286 -40.415 1.00 40.53 230 CYS A N 1
ATOM 1816 C CA . CYS A 1 230 ? -14.584 5.391 -40.115 1.00 40.53 230 CYS A CA 1
ATOM 1817 C C . CYS A 1 230 ? -13.452 4.905 -39.195 1.00 40.53 230 CYS A C 1
ATOM 1819 O O . CYS A 1 230 ? -13.660 4.195 -38.212 1.00 40.53 230 CYS A O 1
ATOM 1821 N N . LYS A 1 231 ? -12.244 5.303 -39.567 1.00 43.88 231 LYS A N 1
ATOM 1822 C CA . LYS A 1 231 ? -10.954 5.020 -38.952 1.00 43.88 231 LYS A CA 1
ATOM 1823 C C . LYS A 1 231 ? -10.930 5.497 -37.488 1.00 43.88 231 LYS A C 1
ATOM 1825 O O . LYS A 1 231 ? -10.817 6.693 -37.239 1.00 43.88 231 LYS A O 1
ATOM 1830 N N . ILE A 1 232 ? -11.022 4.582 -36.521 1.00 43.78 232 ILE A N 1
ATOM 1831 C CA . ILE A 1 232 ? -10.738 4.874 -35.104 1.00 43.78 232 ILE A CA 1
ATOM 1832 C C . ILE A 1 232 ? -9.296 4.440 -34.819 1.00 43.78 232 ILE A C 1
ATOM 1834 O O . ILE A 1 232 ? -9.030 3.398 -34.225 1.00 43.78 232 ILE A O 1
ATOM 1838 N N . ASP A 1 233 ? -8.350 5.257 -35.281 1.00 48.41 233 ASP A N 1
ATOM 1839 C CA . ASP A 1 233 ? -6.971 5.239 -34.796 1.00 48.41 233 ASP A CA 1
ATOM 1840 C C . ASP A 1 233 ? -6.962 5.892 -33.405 1.00 48.41 233 ASP A C 1
ATOM 1842 O O . ASP A 1 233 ? -6.969 7.118 -33.321 1.00 48.41 233 ASP A O 1
ATOM 1846 N N . SER A 1 234 ? -7.019 5.093 -32.329 1.00 52.47 234 SER A N 1
ATOM 1847 C CA . SER A 1 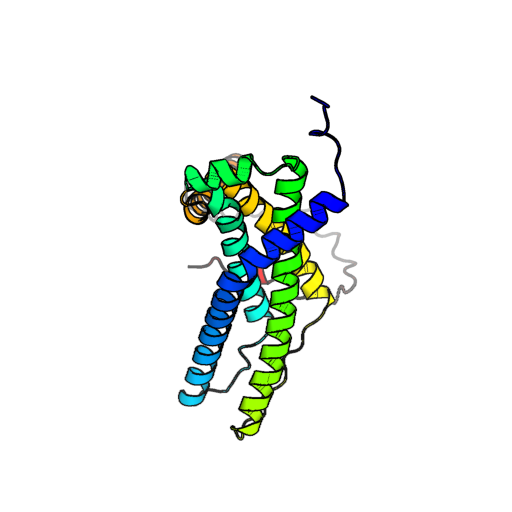234 ? -6.445 5.353 -30.983 1.00 52.47 234 SER A CA 1
ATOM 1848 C C . SER A 1 234 ? -7.215 4.642 -29.859 1.00 52.47 234 SER A C 1
ATOM 1850 O O . SER A 1 234 ? -7.985 5.243 -29.114 1.00 52.47 234 SER A O 1
ATOM 1852 N N . ILE A 1 235 ? -6.947 3.348 -29.665 1.00 46.31 235 ILE A N 1
ATOM 1853 C CA . ILE A 1 235 ? -7.232 2.690 -28.382 1.00 46.31 235 ILE A CA 1
ATOM 1854 C C . ILE A 1 235 ? -5.930 2.718 -27.563 1.00 46.31 235 ILE A C 1
ATOM 1856 O O . ILE A 1 235 ? -4.927 2.162 -28.012 1.00 46.31 235 ILE A O 1
ATOM 1860 N N . PRO A 1 236 ? -5.888 3.390 -26.397 1.00 44.81 236 PRO A N 1
ATOM 1861 C CA . PRO A 1 236 ? -4.677 3.503 -25.592 1.00 44.81 236 PRO A CA 1
ATOM 1862 C C . PRO A 1 236 ? -4.286 2.166 -24.942 1.00 44.81 236 PRO A C 1
ATOM 1864 O O . PRO A 1 236 ? -5.112 1.452 -24.372 1.00 44.81 236 PRO A O 1
ATOM 1867 N N . SER A 1 237 ? -2.987 1.871 -24.983 1.00 47.25 237 SER A N 1
ATOM 1868 C CA . SER A 1 237 ? -2.313 0.593 -24.700 1.00 47.25 237 SER A CA 1
ATOM 1869 C C . SER A 1 237 ? -2.418 0.035 -23.269 1.00 47.25 237 SER A C 1
ATOM 1871 O O . SER A 1 237 ? -1.760 -0.952 -22.952 1.00 47.25 237 SER A O 1
ATOM 1873 N N . TYR A 1 238 ? -3.231 0.619 -22.389 1.00 45.81 238 TYR A N 1
ATOM 1874 C CA . TYR A 1 238 ? -3.313 0.213 -20.977 1.00 45.81 238 TYR A CA 1
ATOM 1875 C C . TYR A 1 238 ? -4.355 -0.885 -20.701 1.00 45.81 238 TYR A C 1
ATOM 1877 O O . TYR A 1 238 ? -4.406 -1.413 -19.594 1.00 45.81 238 TYR A O 1
ATOM 1885 N N . ILE A 1 239 ? -5.158 -1.271 -21.699 1.00 42.28 239 ILE A N 1
ATOM 1886 C CA . ILE A 1 239 ? -6.173 -2.336 -21.571 1.00 42.28 239 ILE A CA 1
ATOM 1887 C C . ILE A 1 239 ? -5.617 -3.726 -21.958 1.00 42.28 239 ILE A C 1
ATOM 1889 O O . ILE A 1 239 ? -6.181 -4.747 -21.575 1.00 42.28 239 ILE A O 1
ATOM 1893 N N . CYS A 1 240 ? -4.449 -3.806 -22.608 1.00 39.78 240 CYS A N 1
ATOM 1894 C CA . CYS A 1 240 ? -3.877 -5.083 -23.065 1.00 39.78 240 CYS A CA 1
ATOM 1895 C C . CYS A 1 240 ? -3.142 -5.909 -21.990 1.00 39.78 240 CYS A C 1
ATOM 1897 O O . CYS A 1 240 ? -2.737 -7.035 -22.271 1.00 39.78 240 CYS A O 1
ATOM 1899 N N . ILE A 1 241 ? -2.977 -5.411 -20.759 1.00 44.00 241 ILE A N 1
ATOM 1900 C CA . ILE A 1 241 ? -2.213 -6.134 -19.720 1.00 44.00 241 ILE A CA 1
ATOM 1901 C C . ILE A 1 241 ? -3.054 -7.223 -19.024 1.00 44.00 241 ILE A C 1
ATOM 1903 O O . ILE A 1 241 ? -2.494 -8.157 -18.459 1.00 44.00 241 ILE A O 1
ATOM 1907 N N . PHE A 1 242 ? -4.387 -7.197 -19.127 1.00 40.62 242 PHE A N 1
ATOM 1908 C CA . PHE A 1 242 ? -5.225 -8.214 -18.474 1.00 40.62 242 PHE A CA 1
ATOM 1909 C C . PHE A 1 242 ? -5.439 -9.506 -19.279 1.00 40.62 242 PHE A C 1
ATOM 1911 O O . PHE A 1 242 ? -5.905 -10.485 -18.706 1.00 40.62 242 PHE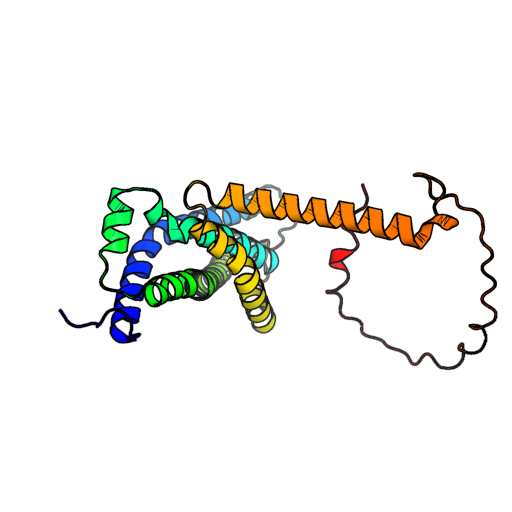 A O 1
ATOM 1918 N N . TYR A 1 243 ? -5.080 -9.550 -20.568 1.00 36.97 243 TYR A N 1
ATOM 1919 C CA . TYR A 1 243 ? -5.423 -10.693 -21.431 1.00 36.97 243 TYR A CA 1
ATOM 1920 C C . TYR A 1 243 ? -4.283 -11.692 -21.694 1.00 36.97 243 TYR A C 1
ATOM 1922 O O . TYR A 1 243 ? -4.554 -12.804 -22.126 1.00 36.97 243 TYR A O 1
ATOM 1930 N N . ASN A 1 244 ? -3.022 -11.357 -21.394 1.00 39.09 244 ASN A N 1
ATOM 1931 C CA . ASN A 1 244 ? -1.867 -12.223 -21.706 1.00 39.09 244 ASN A CA 1
ATOM 1932 C C . ASN A 1 244 ? -1.272 -12.979 -20.499 1.00 39.09 244 ASN A C 1
ATOM 1934 O O . ASN A 1 244 ? -0.191 -13.548 -20.601 1.00 39.09 244 ASN A O 1
ATOM 1938 N N . GLY A 1 245 ? -1.959 -13.003 -19.353 1.00 36.44 245 GLY A N 1
ATOM 1939 C CA . GLY A 1 245 ? -1.483 -13.679 -18.135 1.00 36.44 245 GLY A CA 1
ATOM 1940 C C . GLY A 1 245 ? -2.018 -15.097 -17.901 1.00 36.44 245 GLY A C 1
ATOM 1941 O O . GLY A 1 245 ? -1.740 -15.667 -16.852 1.00 36.44 245 GLY A O 1
ATOM 1942 N N . PHE A 1 246 ? -2.811 -15.656 -18.820 1.00 39.41 246 PHE A N 1
ATOM 1943 C CA . PHE A 1 246 ? -3.493 -16.943 -18.631 1.00 39.41 246 PHE A CA 1
ATOM 1944 C C . PHE A 1 246 ? -3.370 -17.836 -19.872 1.00 39.41 246 PHE A C 1
ATOM 1946 O O . PHE A 1 246 ? -4.353 -18.179 -20.519 1.00 39.41 246 PHE A O 1
ATOM 1953 N N . VAL A 1 247 ? -2.140 -18.223 -20.200 1.00 38.50 247 VAL A N 1
ATOM 1954 C CA . VAL A 1 247 ? -1.870 -19.429 -20.991 1.00 38.50 247 VAL A CA 1
ATOM 1955 C C . VAL A 1 247 ? -0.703 -20.136 -20.306 1.00 38.50 247 VAL A C 1
ATOM 1957 O O . VAL A 1 247 ? 0.396 -19.588 -20.236 1.00 38.50 247 VAL A O 1
ATOM 1960 N N . PHE A 1 248 ? -1.004 -21.289 -19.706 1.00 39.97 248 PHE A N 1
ATOM 1961 C CA . PHE A 1 248 ? -0.014 -22.286 -19.295 1.00 39.97 248 PHE A CA 1
ATOM 1962 C C . PHE A 1 248 ? 0.505 -23.026 -20.526 1.00 39.97 248 PHE A C 1
ATOM 1964 O O . PHE A 1 248 ? -0.317 -23.256 -21.443 1.00 39.97 248 PHE A O 1
#

Sequence (248 aa):
MSNQSIIFSSKRFMILLKREINHAKRPFLYAIGGVFGGLSIGVLVQLFSNSNLHNTINIDSLVMSVAIMGIIWSSISFSELINPASKQQYLALPASTLEKILSKWSIVSILIPIFFIVCYILYSYAFTFVINALSTKNLTYAYFPINDIVKFILSLSLAQSIFFAGSVWMPKNSILKTGAGLVAVFFAICIFSLFAMKIIFYDVIDGWSLNSRNVDVDFPMFEDIQFGLCKIDSIPSYICIFYNGFVF

Mean predicted aligned error: 10.94 Å